Protein AF-A0ABD5N5R0-F1 (afdb_monomer_lite)

Radius of gyration: 31.73 Å; chains: 1; bounding box: 58×81×94 Å

Structure (mmCIF, N/CA/C/O backbone):
data_AF-A0ABD5N5R0-F1
#
_entry.id   AF-A0ABD5N5R0-F1
#
loop_
_atom_site.group_PDB
_atom_site.id
_atom_site.type_symbol
_atom_site.label_atom_id
_atom_site.label_alt_id
_atom_site.label_comp_id
_atom_site.label_asym_id
_atom_site.label_entity_id
_atom_site.label_seq_id
_atom_site.pdbx_PDB_ins_code
_atom_site.Cartn_x
_atom_site.Cartn_y
_atom_site.Cartn_z
_atom_site.occupancy
_atom_site.B_iso_or_equiv
_atom_site.auth_seq_id
_atom_site.auth_comp_id
_atom_site.auth_asym_id
_atom_site.auth_atom_id
_atom_site.pdbx_PDB_model_num
ATOM 1 N N . MET A 1 1 ? 20.307 37.653 -3.059 1.00 62.41 1 MET A N 1
ATOM 2 C CA . MET A 1 1 ? 19.193 37.745 -2.084 1.00 62.41 1 MET A CA 1
ATOM 3 C C . MET A 1 1 ? 19.311 39.057 -1.334 1.00 62.41 1 MET A C 1
ATOM 5 O O . MET A 1 1 ? 20.415 39.400 -0.936 1.00 62.41 1 MET A O 1
ATOM 9 N N . LYS A 1 2 ? 18.216 39.807 -1.184 1.00 80.75 2 LYS A N 1
ATOM 10 C CA . LYS A 1 2 ? 18.218 41.051 -0.400 1.00 80.75 2 LYS A CA 1
ATOM 11 C C . LYS A 1 2 ? 18.228 40.696 1.091 1.00 80.75 2 LYS A C 1
ATOM 13 O O . LYS A 1 2 ? 17.596 39.714 1.478 1.00 80.75 2 LYS A O 1
ATOM 18 N N . ALA A 1 3 ? 18.947 41.467 1.907 1.00 80.62 3 ALA A N 1
ATOM 19 C CA . ALA A 1 3 ? 19.081 41.227 3.349 1.00 80.62 3 ALA A CA 1
ATOM 20 C C . ALA A 1 3 ? 17.715 41.103 4.058 1.00 80.62 3 ALA A C 1
ATOM 22 O O . ALA A 1 3 ? 17.554 40.282 4.961 1.00 80.62 3 ALA A O 1
ATOM 23 N N . ASP A 1 4 ? 16.705 41.813 3.556 1.00 84.38 4 ASP A N 1
ATOM 24 C CA . ASP A 1 4 ? 15.334 41.788 4.076 1.00 84.38 4 ASP A CA 1
ATOM 25 C C . ASP A 1 4 ? 14.673 40.402 3.981 1.00 84.38 4 ASP A C 1
ATOM 27 O O . ASP A 1 4 ? 13.889 40.011 4.846 1.00 84.38 4 ASP A O 1
ATOM 31 N N . THR A 1 5 ? 15.027 39.606 2.966 1.00 88.31 5 THR A N 1
ATOM 32 C CA . THR A 1 5 ? 14.488 38.250 2.788 1.00 88.31 5 THR A CA 1
ATOM 33 C C . THR A 1 5 ? 15.058 37.280 3.825 1.00 88.31 5 THR A C 1
ATOM 35 O O . THR A 1 5 ? 14.349 36.399 4.302 1.00 88.31 5 THR A O 1
ATOM 38 N N 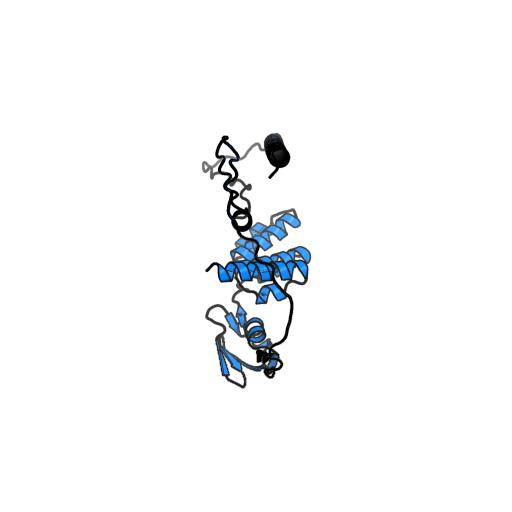. ILE A 1 6 ? 16.321 37.458 4.222 1.00 89.69 6 ILE A N 1
ATOM 39 C CA . ILE A 1 6 ? 16.992 36.584 5.198 1.00 89.69 6 ILE A CA 1
ATOM 40 C C . ILE A 1 6 ? 16.415 36.809 6.601 1.00 89.69 6 ILE A C 1
ATOM 42 O O . ILE A 1 6 ? 16.127 35.847 7.313 1.00 89.69 6 ILE A O 1
ATOM 46 N N . ILE A 1 7 ? 16.173 38.069 6.970 1.00 91.75 7 ILE A N 1
ATOM 47 C CA . ILE A 1 7 ? 15.584 38.426 8.267 1.00 91.75 7 ILE A CA 1
ATOM 48 C C . ILE A 1 7 ? 14.165 37.855 8.391 1.00 91.75 7 ILE A C 1
ATOM 50 O O . ILE A 1 7 ? 13.821 37.295 9.431 1.00 91.75 7 ILE A O 1
ATOM 54 N N . SER A 1 8 ? 13.365 37.918 7.321 1.00 92.12 8 SER A N 1
ATOM 55 C CA . SER A 1 8 ? 12.005 37.363 7.308 1.00 92.12 8 SER A CA 1
ATOM 56 C C . SER A 1 8 ? 11.983 35.842 7.523 1.00 92.12 8 SER A C 1
ATOM 58 O O . SER A 1 8 ? 11.181 35.341 8.312 1.00 92.12 8 SER A O 1
ATOM 60 N N . VAL A 1 9 ? 12.910 35.107 6.898 1.00 92.38 9 VAL A N 1
ATOM 61 C CA . VAL A 1 9 ? 13.014 33.645 7.054 1.00 92.38 9 VAL A CA 1
ATOM 62 C C . VAL A 1 9 ? 13.461 33.259 8.467 1.00 92.38 9 VAL A C 1
ATOM 64 O O . VAL A 1 9 ? 12.880 32.353 9.063 1.00 92.38 9 VAL A O 1
ATOM 67 N N . ILE A 1 10 ? 14.440 33.967 9.043 1.00 93.56 10 ILE A N 1
ATOM 68 C CA . ILE A 1 10 ? 14.888 33.718 10.424 1.00 93.56 10 ILE A CA 1
ATOM 69 C C . ILE A 1 10 ? 13.746 33.965 11.418 1.00 93.56 10 ILE A C 1
ATOM 71 O O . ILE A 1 10 ? 13.563 33.174 12.346 1.00 93.56 10 ILE A O 1
ATOM 75 N N . LEU A 1 11 ? 12.942 35.013 11.203 1.00 95.62 11 LEU A N 1
ATOM 76 C 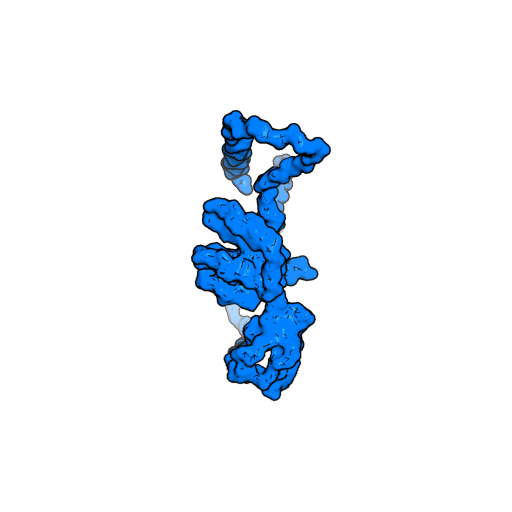CA . LEU A 1 11 ? 11.799 35.314 12.066 1.00 95.62 11 LEU A CA 1
ATOM 77 C C . LEU A 1 11 ? 10.753 34.189 12.042 1.00 95.62 11 LEU A C 1
ATOM 79 O O . LEU A 1 11 ? 10.256 33.786 13.092 1.00 95.62 11 LEU A O 1
ATOM 83 N N . LEU A 1 12 ? 10.451 33.645 10.858 1.00 94.31 12 LEU A N 1
ATOM 84 C CA . LEU A 1 12 ? 9.505 32.537 10.705 1.00 94.31 12 LEU A CA 1
ATOM 85 C C . LEU A 1 12 ? 9.992 31.264 11.402 1.00 94.31 12 LEU A C 1
ATOM 87 O O . LEU A 1 12 ? 9.217 30.617 12.105 1.00 94.31 12 LEU A O 1
ATOM 91 N N . ILE A 1 13 ? 11.278 30.931 11.271 1.00 93.50 13 ILE A N 1
ATOM 92 C CA . ILE A 1 13 ? 11.868 29.771 11.951 1.00 93.50 13 ILE A CA 1
ATOM 93 C C . ILE A 1 13 ? 11.772 29.943 13.473 1.00 93.50 13 ILE A C 1
ATOM 95 O O . ILE A 1 13 ? 11.341 29.022 14.165 1.00 93.50 13 ILE A O 1
ATOM 99 N N . ALA A 1 14 ? 12.097 31.126 14.003 1.00 94.38 14 ALA A N 1
ATOM 100 C CA . ALA A 1 14 ? 11.999 31.400 15.436 1.00 94.38 14 ALA A CA 1
ATOM 101 C C . ALA A 1 14 ? 10.559 31.253 15.970 1.00 94.38 14 ALA A C 1
ATOM 103 O O . ALA A 1 14 ? 10.359 30.677 17.040 1.00 94.38 14 ALA A O 1
ATOM 104 N N . ILE A 1 15 ? 9.555 31.707 15.210 1.00 94.69 15 ILE A N 1
ATOM 105 C CA . ILE A 1 15 ? 8.133 31.555 15.563 1.00 94.69 15 ILE A CA 1
ATOM 106 C C . ILE A 1 15 ? 7.728 30.075 15.597 1.00 94.69 15 ILE A C 1
ATOM 108 O O . ILE A 1 15 ? 7.054 29.645 16.535 1.00 94.69 15 ILE A O 1
ATOM 112 N N . LEU A 1 16 ? 8.168 29.278 14.620 1.00 92.88 16 LEU A N 1
ATOM 113 C CA . LEU A 1 16 ? 7.881 27.842 14.579 1.00 92.88 16 LEU A CA 1
ATOM 114 C C . LEU A 1 16 ? 8.509 27.100 15.766 1.00 92.88 16 LEU A C 1
ATOM 116 O O . LEU A 1 16 ? 7.834 26.293 16.406 1.00 92.88 16 LEU A O 1
ATOM 120 N N . TYR A 1 17 ? 9.760 27.414 16.115 1.00 93.94 17 TYR A N 1
ATOM 121 C CA . TYR A 1 17 ? 10.428 26.832 17.283 1.00 93.94 17 TYR A CA 1
ATOM 122 C C . TYR A 1 17 ? 9.743 27.215 18.599 1.00 93.94 17 TYR A C 1
ATOM 124 O O . TYR A 1 17 ? 9.554 26.356 19.462 1.00 93.94 17 TYR A O 1
ATOM 132 N N . ALA A 1 18 ? 9.323 28.474 18.745 1.00 89.75 18 ALA A N 1
ATOM 133 C CA . ALA A 1 18 ? 8.582 28.923 19.920 1.00 89.75 18 ALA A CA 1
ATOM 134 C C . ALA A 1 18 ? 7.224 28.208 20.044 1.00 89.75 18 ALA A C 1
ATOM 136 O O . ALA A 1 18 ? 6.865 27.760 21.132 1.00 89.75 18 ALA A O 1
ATOM 137 N N . GLY A 1 19 ? 6.501 28.030 18.933 1.00 88.88 19 GLY A N 1
ATOM 138 C CA . GLY A 1 19 ? 5.249 27.270 18.902 1.00 88.88 19 GLY A CA 1
ATOM 139 C C . GLY A 1 19 ? 5.440 25.806 19.301 1.00 88.88 19 GLY A C 1
ATOM 140 O O . GLY A 1 19 ? 4.699 25.292 20.138 1.00 88.88 19 GLY A O 1
ATOM 141 N N . TYR A 1 20 ? 6.478 25.150 18.778 1.00 87.69 20 TYR A N 1
ATOM 142 C CA . TYR A 1 20 ? 6.792 23.757 19.109 1.00 87.69 20 TYR A CA 1
ATOM 143 C C . TYR A 1 20 ? 7.135 23.576 20.594 1.00 87.69 20 TYR A C 1
ATOM 145 O O . TYR A 1 20 ? 6.695 22.620 21.236 1.00 87.69 20 TYR A O 1
ATOM 153 N N . PHE A 1 21 ? 7.880 24.527 21.162 1.00 87.69 21 PHE A N 1
ATOM 154 C CA . PHE A 1 21 ? 8.229 24.528 22.580 1.00 87.69 21 PHE A CA 1
ATOM 155 C C . PHE A 1 21 ? 7.000 24.737 23.474 1.00 87.69 21 PHE A C 1
ATOM 157 O O . PHE A 1 21 ? 6.840 24.035 24.470 1.00 87.69 21 PHE A O 1
ATOM 164 N N . LEU A 1 22 ? 6.089 25.638 23.092 1.00 78.69 22 LEU A N 1
ATOM 165 C CA . LEU A 1 22 ? 4.836 25.858 23.818 1.00 78.69 22 LEU A CA 1
ATOM 166 C C . LEU A 1 22 ? 3.927 24.623 23.793 1.00 78.69 22 LEU A C 1
ATOM 168 O O . LEU A 1 22 ? 3.359 24.275 24.825 1.00 78.69 22 LEU A O 1
ATOM 172 N N . ILE A 1 23 ? 3.842 23.912 22.664 1.00 77.94 23 ILE A N 1
ATOM 173 C CA . ILE A 1 23 ? 3.065 22.664 22.560 1.00 77.94 23 ILE A CA 1
ATOM 174 C C . ILE A 1 23 ? 3.675 21.563 23.445 1.00 77.94 23 ILE A C 1
ATOM 176 O O . ILE A 1 23 ? 2.941 20.819 24.091 1.00 77.94 23 ILE A O 1
ATOM 180 N N . GLY A 1 24 ? 5.007 21.490 23.550 1.00 72.69 24 GLY A N 1
ATOM 181 C CA . GLY A 1 24 ? 5.697 20.540 24.432 1.00 72.69 24 GLY A CA 1
ATOM 182 C C . GLY A 1 24 ? 5.539 20.819 25.935 1.00 72.69 24 GLY A C 1
ATOM 183 O O . GLY A 1 24 ? 5.705 19.903 26.745 1.00 72.69 24 GLY A O 1
ATOM 184 N N . LEU A 1 25 ? 5.208 22.057 26.320 1.00 69.50 25 LEU A N 1
ATOM 185 C CA . LEU A 1 25 ? 5.001 22.455 27.718 1.00 69.50 25 LEU A CA 1
ATOM 186 C C . LEU A 1 25 ? 3.569 22.239 28.218 1.00 69.50 25 LEU A C 1
ATOM 188 O O . LEU A 1 25 ? 3.360 22.176 29.430 1.00 69.50 25 LEU A O 1
ATOM 192 N N . VAL A 1 26 ? 2.593 22.050 27.326 1.00 57.84 26 VAL A N 1
ATOM 193 C CA . VAL A 1 26 ? 1.242 21.618 27.712 1.00 57.84 26 VAL A CA 1
ATOM 194 C C . VAL A 1 26 ? 1.257 20.103 27.928 1.00 57.84 26 VAL A C 1
ATOM 196 O O . VAL A 1 26 ? 0.731 19.324 27.138 1.00 57.84 26 VAL A O 1
ATOM 199 N N . ARG A 1 27 ? 1.888 19.656 29.018 1.00 58.12 27 ARG A N 1
ATOM 200 C CA . ARG A 1 27 ? 1.604 18.331 29.578 1.00 58.12 27 ARG A CA 1
ATOM 201 C C . ARG A 1 27 ? 0.289 18.436 30.353 1.00 58.12 27 ARG A C 1
ATOM 203 O O . ARG A 1 27 ? 0.270 19.150 31.356 1.00 58.12 27 ARG A O 1
ATOM 210 N N . PRO A 1 28 ? -0.800 17.762 29.947 1.00 50.84 28 PRO A N 1
ATOM 211 C CA . PRO A 1 28 ? -1.929 17.597 30.843 1.00 50.84 28 PRO A CA 1
ATOM 212 C C . PRO A 1 28 ? -1.456 16.794 32.057 1.00 50.84 28 PRO A C 1
ATOM 214 O O . PRO A 1 28 ? -0.812 15.753 31.931 1.00 50.84 28 PRO A O 1
ATOM 217 N N . ASP A 1 29 ? -1.739 17.339 33.232 1.00 43.84 29 ASP A N 1
ATOM 218 C CA . ASP A 1 29 ? -1.468 16.757 34.537 1.00 43.84 29 ASP A CA 1
ATOM 219 C C . ASP A 1 29 ? -2.280 15.453 34.656 1.00 43.84 29 ASP A C 1
ATOM 221 O O . ASP A 1 29 ? -3.472 15.466 34.968 1.00 43.84 29 ASP A O 1
ATOM 225 N N . VAL A 1 30 ? -1.670 14.307 34.328 1.00 53.56 30 VAL A N 1
ATOM 226 C CA . VAL A 1 30 ? -2.302 12.984 34.463 1.00 53.56 30 VAL A CA 1
ATOM 227 C C . VAL A 1 30 ? -2.263 12.580 35.938 1.00 53.56 30 VAL A C 1
ATOM 229 O O . VAL A 1 30 ? -1.515 11.704 36.367 1.00 53.56 30 VAL A O 1
ATOM 232 N N . LYS A 1 31 ? -3.073 13.261 36.749 1.00 52.56 31 LYS A N 1
ATOM 233 C CA . LYS A 1 31 ? -3.409 12.845 38.109 1.00 52.56 31 LYS A CA 1
ATOM 234 C C . LYS A 1 31 ? -4.483 11.765 38.024 1.00 52.56 31 LYS A C 1
ATOM 236 O O . LYS A 1 31 ? -5.670 12.069 37.984 1.00 52.56 31 LYS A O 1
ATOM 241 N N . GLY A 1 32 ? -4.060 10.504 38.014 1.00 50.12 32 GLY A N 1
ATOM 242 C CA . GLY A 1 32 ? -4.967 9.393 38.299 1.00 50.12 32 GLY A CA 1
ATOM 243 C C . GLY A 1 32 ? -4.653 8.086 37.589 1.00 50.12 32 GLY A C 1
ATOM 244 O O . GLY A 1 32 ? -5.435 7.667 36.751 1.00 50.12 32 GLY A O 1
ATOM 245 N N . MET A 1 33 ? -3.580 7.400 37.986 1.00 40.56 33 MET A N 1
ATOM 246 C CA . MET A 1 33 ? -3.548 5.932 37.965 1.00 40.56 33 MET A CA 1
ATOM 247 C C . MET A 1 33 ? -2.838 5.455 39.230 1.00 40.56 33 MET A C 1
ATOM 249 O O . MET A 1 33 ? -1.614 5.391 39.310 1.00 40.56 33 MET A O 1
ATOM 253 N N . GLY A 1 34 ? -3.645 5.213 40.260 1.00 42.53 34 GLY A N 1
ATOM 254 C CA . GLY A 1 34 ? -3.247 4.446 41.427 1.00 42.53 34 GLY A CA 1
ATOM 255 C C . GLY A 1 34 ? -3.501 2.958 41.186 1.00 42.53 34 GLY A C 1
ATOM 256 O O . GLY A 1 34 ? -4.530 2.595 40.629 1.00 42.53 34 GLY A O 1
ATOM 257 N N . GLN A 1 35 ? -2.562 2.155 41.691 1.00 44.16 35 GLN A N 1
ATOM 258 C CA . GLN A 1 35 ? -2.688 0.748 42.093 1.00 44.16 35 GLN A CA 1
ATOM 259 C C . GLN A 1 35 ? -2.830 -0.324 40.998 1.00 44.16 35 GLN A C 1
ATOM 261 O O . GLN A 1 35 ? -3.930 -0.721 40.639 1.00 44.16 35 GLN A O 1
ATOM 266 N N . ALA A 1 36 ? -1.682 -0.885 40.597 1.00 37.91 36 ALA A N 1
ATOM 267 C CA . ALA A 1 36 ? -1.375 -2.319 40.719 1.00 37.91 36 ALA A CA 1
ATOM 268 C C . ALA A 1 36 ? 0.109 -2.557 40.358 1.00 37.91 36 ALA A C 1
ATOM 270 O O . ALA A 1 36 ? 0.473 -2.570 39.187 1.00 37.91 36 ALA A O 1
ATOM 271 N N . ILE A 1 37 ? 0.972 -2.697 41.371 1.00 43.03 37 ILE A N 1
ATOM 272 C CA . ILE A 1 37 ? 2.330 -3.254 41.242 1.00 43.03 37 ILE A CA 1
ATOM 273 C C . ILE A 1 37 ? 2.506 -4.242 42.398 1.00 43.03 37 ILE A C 1
ATOM 275 O O . ILE A 1 37 ? 2.892 -3.856 43.497 1.00 43.03 37 ILE A O 1
ATOM 279 N N . GLU A 1 38 ? 2.219 -5.508 42.130 1.00 50.47 38 GLU A N 1
ATOM 280 C CA . GLU A 1 38 ? 2.873 -6.652 42.764 1.00 50.47 38 GLU A CA 1
ATOM 281 C C . GLU A 1 38 ? 3.314 -7.550 41.613 1.00 50.47 38 GLU A C 1
ATOM 283 O O . GLU A 1 38 ? 2.547 -8.367 41.133 1.00 50.47 38 GLU A O 1
ATOM 288 N N . ASP A 1 39 ? 4.482 -7.233 41.053 1.00 47.81 39 ASP A N 1
ATOM 289 C CA . ASP A 1 39 ? 5.442 -8.178 40.473 1.00 47.81 39 ASP A CA 1
ATOM 290 C C . ASP A 1 39 ? 6.548 -7.359 39.802 1.00 47.81 39 ASP A C 1
ATOM 292 O O . ASP A 1 39 ? 6.340 -6.637 38.828 1.00 47.81 39 ASP A O 1
ATOM 296 N N . GLY A 1 40 ? 7.735 -7.387 40.408 1.00 48.50 40 GLY A N 1
ATOM 297 C CA . GLY A 1 40 ? 8.862 -6.502 40.113 1.00 48.50 40 GLY A CA 1
ATOM 298 C C . GLY A 1 40 ? 9.501 -6.710 38.739 1.00 48.50 40 GLY A C 1
ATOM 299 O O . GLY A 1 40 ? 10.641 -7.164 38.651 1.00 48.50 40 GLY A O 1
ATOM 300 N N . ARG A 1 41 ? 8.817 -6.301 37.667 1.00 51.91 41 ARG A N 1
ATOM 301 C CA . ARG A 1 41 ? 9.383 -6.197 36.319 1.00 51.91 41 ARG A CA 1
ATOM 302 C C . ARG A 1 41 ? 8.908 -4.913 35.639 1.00 51.91 41 ARG A C 1
ATOM 304 O O . ARG A 1 41 ? 7.891 -4.881 34.962 1.00 51.91 41 ARG A O 1
ATOM 311 N N . ILE A 1 42 ? 9.659 -3.830 35.837 1.00 37.97 42 ILE A N 1
ATOM 312 C CA . ILE A 1 42 ? 9.451 -2.582 35.094 1.00 37.97 42 ILE A CA 1
ATOM 313 C C . ILE A 1 42 ? 10.132 -2.737 33.733 1.00 37.97 42 ILE A C 1
ATOM 315 O O . ILE A 1 42 ? 11.336 -2.512 33.602 1.00 37.97 42 ILE A O 1
ATOM 319 N N . GLU A 1 43 ? 9.368 -3.125 32.715 1.00 49.34 43 GLU A N 1
ATOM 320 C CA . GLU A 1 43 ? 9.742 -2.827 31.334 1.00 49.34 43 GLU A CA 1
ATOM 321 C C . GLU A 1 43 ? 9.483 -1.341 31.058 1.00 49.34 43 GLU A C 1
ATOM 323 O O . GLU A 1 43 ? 8.512 -0.747 31.531 1.00 49.34 43 GLU A O 1
ATOM 328 N N . LYS A 1 44 ? 10.424 -0.700 30.359 1.00 40.88 44 LYS A N 1
ATOM 329 C CA . LYS A 1 44 ? 10.385 0.738 30.080 1.00 40.88 44 LYS A CA 1
ATOM 330 C C . LYS A 1 44 ? 9.141 1.079 29.245 1.00 40.88 44 LYS A C 1
ATOM 332 O O . LYS A 1 44 ? 8.881 0.388 28.263 1.00 40.88 44 LYS A O 1
ATOM 337 N N . PRO A 1 45 ? 8.423 2.174 29.549 1.00 37.59 45 PRO A N 1
ATOM 338 C CA . PRO A 1 45 ? 7.304 2.614 28.726 1.00 37.59 45 PRO A CA 1
ATOM 339 C C . PRO A 1 45 ? 7.789 2.999 27.322 1.00 37.59 45 PRO A C 1
ATOM 341 O O . PRO A 1 45 ? 8.650 3.869 27.166 1.00 37.59 45 PRO A O 1
ATOM 344 N N . HIS A 1 46 ? 7.222 2.362 26.296 1.00 44.25 46 HIS A N 1
ATOM 345 C CA . HIS A 1 46 ? 7.396 2.769 24.905 1.00 44.25 46 HIS A CA 1
ATOM 346 C C . HIS A 1 46 ? 6.771 4.156 24.685 1.00 44.25 46 HIS A C 1
ATOM 348 O O . HIS A 1 46 ? 5.557 4.338 24.732 1.00 44.25 46 HIS A O 1
ATOM 354 N N . THR A 1 47 ? 7.617 5.154 24.442 1.00 39.72 47 THR A N 1
ATOM 355 C CA . THR A 1 47 ? 7.218 6.498 24.008 1.00 39.72 47 THR A CA 1
ATOM 356 C C . THR A 1 47 ? 6.645 6.458 22.580 1.00 39.72 47 THR A C 1
ATOM 358 O O . THR A 1 47 ? 7.363 6.012 21.686 1.00 39.72 47 THR A O 1
ATOM 361 N N . PRO A 1 48 ? 5.428 6.968 22.304 1.00 39.25 48 PRO A N 1
ATOM 362 C CA . PRO A 1 48 ? 4.805 6.884 20.976 1.00 39.25 48 PRO A CA 1
ATOM 363 C C . PRO A 1 48 ? 5.161 8.048 20.028 1.00 39.25 48 PRO A C 1
ATOM 365 O O . PRO A 1 48 ? 4.461 8.278 19.049 1.00 39.25 48 PRO A O 1
ATOM 368 N N . ASN A 1 49 ? 6.242 8.792 20.284 1.00 36.91 49 ASN A N 1
ATOM 369 C CA . ASN A 1 49 ? 6.564 10.020 19.538 1.00 36.91 49 ASN A CA 1
ATOM 370 C C . ASN A 1 49 ? 7.614 9.842 18.430 1.00 36.91 49 ASN A C 1
ATOM 372 O O . ASN A 1 49 ? 8.268 10.810 18.040 1.00 36.91 49 ASN A O 1
ATOM 376 N N . THR A 1 50 ? 7.801 8.632 17.91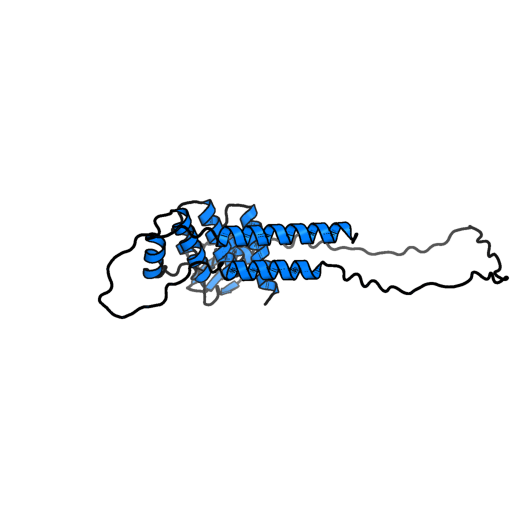1 1.00 40.84 50 THR A N 1
ATOM 377 C CA . THR A 1 50 ? 8.641 8.426 16.729 1.00 40.84 50 THR A CA 1
ATOM 378 C C . THR A 1 50 ? 7.783 8.621 15.488 1.00 40.84 50 THR A C 1
ATOM 380 O O . THR A 1 50 ? 6.899 7.816 15.200 1.00 40.84 50 THR A O 1
ATOM 383 N N . LEU A 1 51 ? 8.041 9.710 14.759 1.00 39.34 51 LEU A N 1
ATOM 384 C CA . LEU A 1 51 ? 7.553 9.882 13.393 1.00 39.34 51 LEU A CA 1
ATOM 385 C C . LEU A 1 51 ? 7.870 8.587 12.611 1.00 39.34 51 LEU A C 1
ATOM 387 O O . LEU A 1 51 ? 8.986 8.076 12.772 1.00 39.34 51 LEU A O 1
ATOM 391 N N . PRO A 1 52 ? 6.928 8.016 11.829 1.00 58.19 52 PRO A N 1
ATOM 392 C CA . PRO A 1 52 ? 7.176 6.777 11.099 1.00 58.19 52 PRO A CA 1
ATOM 393 C C . PRO A 1 52 ? 8.468 6.917 10.303 1.00 58.19 52 PRO A C 1
ATOM 395 O O . PRO A 1 52 ? 8.631 7.904 9.590 1.00 58.19 52 PRO A O 1
ATOM 398 N N . LYS A 1 53 ? 9.388 5.958 10.441 1.00 53.03 53 LYS A N 1
ATOM 399 C CA . LYS A 1 53 ? 10.744 6.029 9.869 1.00 53.03 53 LYS A CA 1
ATOM 400 C C . LYS A 1 53 ? 10.737 6.397 8.377 1.00 53.03 53 LYS A C 1
ATOM 402 O O . LYS A 1 53 ? 11.555 7.193 7.935 1.00 53.03 53 LYS A O 1
ATOM 407 N N . PHE A 1 54 ? 9.739 5.903 7.648 1.00 49.44 54 PHE A N 1
ATOM 408 C CA . PHE A 1 54 ? 9.483 6.237 6.250 1.00 49.44 54 PHE A CA 1
ATOM 409 C C . PHE A 1 54 ? 9.165 7.726 6.011 1.00 49.44 54 PHE A C 1
ATOM 411 O O . PHE A 1 54 ? 9.650 8.311 5.049 1.00 49.44 54 PHE A O 1
ATOM 418 N N . LEU A 1 55 ? 8.391 8.373 6.891 1.00 45.31 55 LEU A N 1
ATOM 419 C CA . LEU A 1 55 ? 8.108 9.809 6.805 1.00 45.31 55 LEU A CA 1
ATOM 420 C C . LEU A 1 55 ? 9.378 10.630 7.048 1.00 45.31 55 LEU A C 1
ATOM 422 O O . LEU A 1 55 ? 9.586 11.647 6.396 1.00 45.31 55 LEU A O 1
ATOM 426 N N . THR A 1 56 ? 10.235 10.184 7.966 1.00 59.16 56 THR A N 1
ATOM 427 C CA . THR A 1 56 ? 11.532 10.813 8.237 1.00 59.16 56 THR A CA 1
ATOM 428 C C . THR A 1 56 ? 12.469 10.679 7.038 1.00 59.16 56 THR A C 1
ATOM 430 O O . THR A 1 56 ? 13.042 11.675 6.612 1.00 59.16 56 THR A O 1
ATOM 433 N N . GLU A 1 57 ? 12.549 9.493 6.431 1.00 64.56 57 GLU A N 1
ATOM 434 C CA . GLU A 1 57 ? 13.342 9.234 5.219 1.00 64.56 57 GLU A CA 1
ATOM 435 C C . GLU A 1 57 ? 12.805 10.012 4.000 1.00 64.56 57 GLU A C 1
ATOM 437 O O . GLU A 1 57 ? 13.576 10.567 3.216 1.00 64.56 57 GLU A O 1
ATOM 442 N N . TYR A 1 58 ? 11.482 10.144 3.869 1.00 56.22 58 TYR A N 1
ATOM 443 C CA . TYR A 1 58 ? 10.846 10.965 2.836 1.00 56.22 58 TYR A CA 1
ATOM 444 C C . TYR A 1 58 ? 11.130 12.463 3.029 1.00 56.22 58 TYR A C 1
ATOM 446 O O . TYR A 1 58 ? 11.485 13.161 2.075 1.00 56.22 58 TYR A O 1
ATOM 454 N N . LEU A 1 59 ? 11.034 12.963 4.265 1.00 56.94 59 LEU A N 1
ATOM 455 C CA . LEU A 1 59 ? 11.370 14.348 4.603 1.00 56.94 59 LEU A CA 1
ATOM 456 C C . LEU A 1 59 ? 12.864 14.638 4.403 1.00 56.94 59 LEU A C 1
ATOM 458 O O . LEU A 1 59 ? 13.213 15.712 3.913 1.00 56.94 59 LEU A O 1
ATOM 462 N N . GLU A 1 60 ? 13.750 13.691 4.713 1.00 68.50 60 GLU A N 1
ATOM 463 C CA . GLU A 1 60 ? 15.185 13.800 4.430 1.00 68.50 60 GLU A CA 1
ATOM 464 C C . GLU A 1 60 ? 15.475 13.821 2.924 1.00 68.50 60 GLU A C 1
ATOM 466 O O . GLU A 1 60 ? 16.254 14.658 2.457 1.00 68.50 60 GLU A O 1
ATOM 471 N N . SER A 1 61 ? 14.796 12.976 2.144 1.00 55.78 61 SER A N 1
ATOM 472 C CA . SER A 1 61 ?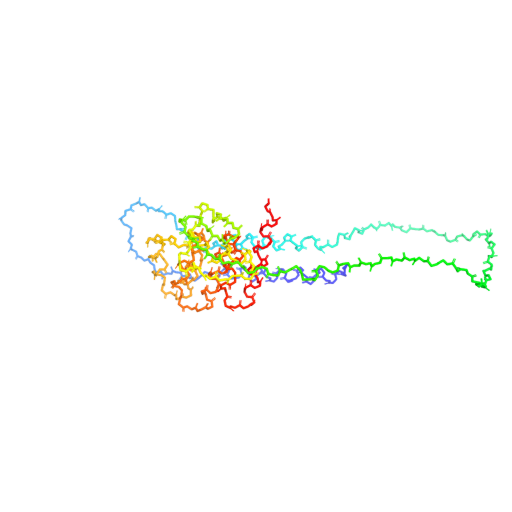 14.896 12.951 0.680 1.00 55.78 61 SER A CA 1
ATOM 473 C C . SER A 1 61 ? 14.453 14.280 0.048 1.00 55.78 61 SER A C 1
ATOM 475 O O . SER A 1 61 ? 15.184 14.863 -0.765 1.00 55.78 61 SER A O 1
ATOM 477 N N . LEU A 1 62 ? 13.324 14.840 0.498 1.00 50.72 62 LEU A N 1
ATOM 478 C CA . LEU A 1 62 ? 12.850 16.164 0.079 1.00 50.72 62 LEU A CA 1
ATOM 479 C C . LEU A 1 62 ? 13.855 17.271 0.424 1.00 50.72 62 LEU A C 1
ATOM 481 O O . LEU A 1 62 ? 14.163 18.119 -0.417 1.00 50.72 62 LEU A O 1
ATOM 485 N N . ASN A 1 63 ? 14.422 17.237 1.630 1.00 52.38 63 ASN A N 1
ATOM 486 C CA . ASN A 1 63 ? 15.393 18.231 2.086 1.00 52.38 63 ASN A CA 1
ATOM 487 C C . ASN A 1 63 ? 16.727 18.140 1.312 1.00 52.38 63 ASN A C 1
ATOM 489 O O . ASN A 1 63 ? 17.389 19.152 1.073 1.00 52.38 63 ASN A O 1
ATOM 493 N N . SER A 1 64 ? 17.113 16.941 0.861 1.00 54.19 64 SER A N 1
ATOM 494 C CA . SER A 1 64 ? 18.289 16.737 0.002 1.00 54.19 64 SER A CA 1
ATOM 495 C C . SER A 1 64 ? 18.100 17.311 -1.409 1.00 54.19 64 SER A C 1
ATOM 497 O O . SER A 1 64 ? 19.037 17.871 -1.981 1.00 54.19 64 SER A O 1
ATOM 499 N N . THR A 1 65 ? 16.877 17.242 -1.939 1.00 47.69 65 THR A N 1
ATOM 500 C CA . THR A 1 65 ? 16.523 17.771 -3.265 1.00 47.69 65 THR A CA 1
ATOM 501 C C . THR A 1 65 ? 16.502 19.301 -3.249 1.00 47.69 65 THR A C 1
ATOM 503 O O . THR A 1 65 ? 17.096 19.935 -4.116 1.00 47.69 65 THR A O 1
ATOM 506 N N . LEU A 1 66 ? 15.951 19.900 -2.187 1.00 43.94 66 LEU A N 1
ATOM 507 C CA . LEU A 1 66 ? 15.967 21.351 -1.953 1.00 43.94 66 LEU A CA 1
ATOM 508 C C . LEU A 1 66 ? 17.385 21.938 -1.844 1.00 43.94 66 LEU A C 1
ATOM 510 O O . LEU A 1 66 ? 17.620 23.066 -2.272 1.00 43.94 66 LEU A O 1
ATOM 514 N N . LYS A 1 67 ? 18.358 21.178 -1.322 1.00 62.12 67 LYS A N 1
ATOM 515 C CA . LYS A 1 67 ? 19.766 21.613 -1.269 1.00 62.12 67 LYS A CA 1
ATOM 516 C C . LYS A 1 67 ? 20.452 21.645 -2.636 1.00 62.12 67 LYS A C 1
ATOM 518 O O . LYS A 1 67 ? 21.407 22.402 -2.790 1.00 62.12 67 LYS A O 1
ATOM 523 N N . LYS A 1 68 ? 19.999 20.851 -3.612 1.00 56.94 68 LYS A N 1
ATOM 524 C CA . LYS A 1 68 ? 20.595 20.814 -4.960 1.00 56.94 68 LYS A CA 1
ATOM 525 C C . LYS A 1 68 ? 20.161 21.984 -5.849 1.00 56.94 68 LYS A C 1
ATOM 527 O O . LYS A 1 68 ? 20.868 22.285 -6.802 1.00 56.94 68 LYS A O 1
ATOM 532 N N . GLU A 1 69 ? 19.067 22.670 -5.519 1.00 48.00 69 GLU A N 1
ATOM 533 C CA . GLU A 1 69 ? 18.560 23.814 -6.297 1.00 48.00 69 GLU A CA 1
ATOM 534 C C . GLU A 1 69 ? 18.952 25.189 -5.730 1.00 48.00 69 GLU A C 1
ATOM 536 O O . GLU A 1 69 ? 18.581 26.215 -6.295 1.00 48.00 69 GLU A O 1
ATOM 541 N N . ALA A 1 70 ? 19.725 25.254 -4.641 1.00 40.03 70 ALA A N 1
ATOM 542 C CA . ALA A 1 70 ? 20.221 26.526 -4.123 1.00 40.03 70 ALA A CA 1
ATOM 543 C C . ALA A 1 70 ? 21.466 26.982 -4.919 1.00 40.03 70 ALA A C 1
ATOM 545 O O . ALA A 1 70 ? 22.533 26.378 -4.769 1.00 40.03 70 ALA A O 1
ATOM 546 N N . PRO A 1 71 ? 21.397 28.049 -5.743 1.00 41.88 71 PRO A N 1
ATOM 547 C CA . PRO A 1 71 ? 22.573 28.558 -6.435 1.00 41.88 71 PRO A CA 1
ATOM 548 C C . PRO A 1 71 ? 23.583 29.083 -5.411 1.00 41.88 71 PRO A C 1
ATOM 550 O O . PRO A 1 71 ? 23.317 30.030 -4.664 1.00 41.88 71 PRO A O 1
ATOM 553 N N . THR A 1 72 ? 24.763 28.462 -5.383 1.00 42.59 72 THR A N 1
ATOM 554 C CA . THR A 1 72 ? 25.906 28.913 -4.584 1.00 42.59 72 THR A CA 1
ATOM 555 C C . THR A 1 72 ? 26.377 30.251 -5.147 1.00 42.59 72 THR A C 1
ATOM 557 O O . THR A 1 72 ? 27.140 30.311 -6.105 1.00 42.59 72 THR A O 1
ATOM 560 N N . THR A 1 73 ? 25.855 31.349 -4.601 1.00 37.03 73 THR A N 1
ATOM 561 C CA . THR A 1 73 ? 26.276 32.694 -4.997 1.00 37.03 73 THR A CA 1
ATOM 562 C C . THR A 1 73 ? 27.504 33.057 -4.170 1.00 37.03 73 THR A C 1
ATOM 564 O O . THR A 1 73 ? 27.388 33.553 -3.050 1.00 37.03 73 THR A O 1
ATOM 567 N N . THR A 1 74 ? 28.687 32.762 -4.701 1.00 35.84 74 THR A N 1
ATOM 568 C CA . THR A 1 74 ? 29.962 33.207 -4.132 1.00 35.84 74 THR A CA 1
ATOM 569 C C . THR A 1 74 ? 30.110 34.705 -4.399 1.00 35.84 74 THR A C 1
ATOM 571 O O . THR A 1 74 ? 30.425 35.117 -5.511 1.00 35.84 74 THR A O 1
ATOM 574 N N . LEU A 1 75 ? 29.834 35.535 -3.392 1.00 31.88 75 LEU A N 1
ATOM 575 C CA . LEU A 1 75 ? 30.130 36.967 -3.422 1.00 31.88 75 LEU A CA 1
ATOM 576 C C . LEU A 1 75 ? 31.582 37.176 -2.982 1.00 31.88 75 LEU A C 1
ATOM 578 O O . LEU A 1 75 ? 31.885 37.130 -1.791 1.00 31.88 75 LEU A O 1
ATOM 582 N N . ALA A 1 76 ? 32.470 37.400 -3.948 1.00 33.97 76 ALA A N 1
ATOM 583 C CA . ALA A 1 76 ? 33.763 38.019 -3.696 1.00 33.97 76 ALA A CA 1
ATOM 584 C C . ALA A 1 76 ? 33.564 39.542 -3.636 1.00 33.97 76 ALA A C 1
ATOM 586 O O . ALA A 1 76 ? 33.040 40.138 -4.576 1.00 33.97 76 ALA A O 1
ATOM 587 N N . PHE A 1 77 ? 33.952 40.157 -2.521 1.00 36.91 77 PHE A N 1
ATOM 588 C CA . PHE A 1 77 ? 34.122 41.603 -2.415 1.00 36.91 77 PHE A CA 1
ATOM 589 C C . PHE A 1 77 ? 35.607 41.913 -2.616 1.00 36.91 77 PHE A C 1
ATOM 591 O O . PHE A 1 77 ? 36.422 41.536 -1.777 1.00 36.91 77 PHE A O 1
ATOM 598 N N . GLU A 1 78 ? 35.947 42.609 -3.700 1.00 36.62 78 GLU A N 1
ATOM 599 C CA . GLU A 1 78 ? 37.217 43.327 -3.831 1.00 36.62 78 GLU A CA 1
ATOM 600 C C . GLU A 1 78 ? 36.958 44.833 -3.765 1.00 36.62 78 GLU A C 1
ATOM 602 O O . GLU A 1 78 ? 35.965 45.342 -4.288 1.00 36.62 78 GLU A O 1
ATOM 607 N N . GLY A 1 79 ? 37.830 45.505 -3.015 1.00 40.09 79 GLY A N 1
ATOM 608 C CA . GLY A 1 79 ? 37.736 46.905 -2.639 1.00 40.09 79 GLY A CA 1
ATOM 609 C C . GLY A 1 79 ? 38.188 47.888 -3.717 1.00 40.09 79 GLY A C 1
ATOM 610 O O . GLY A 1 79 ? 38.716 47.542 -4.769 1.00 40.09 79 GLY A O 1
ATOM 611 N N . GLU A 1 80 ? 37.939 49.148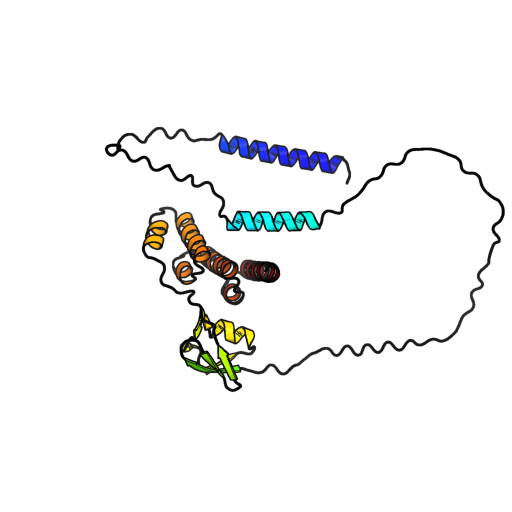 -3.390 1.00 48.19 80 GLU A N 1
ATOM 612 C CA . GLU A 1 80 ? 38.141 50.359 -4.175 1.00 48.19 80 GLU A CA 1
ATOM 613 C C . GLU A 1 80 ? 39.609 50.594 -4.582 1.00 48.19 80 GLU A C 1
ATOM 615 O O . GLU A 1 80 ? 40.515 50.426 -3.770 1.00 48.19 80 GLU A O 1
ATOM 620 N N . HIS A 1 81 ? 39.837 51.039 -5.826 1.00 36.88 81 HIS A N 1
ATOM 621 C CA . HIS A 1 81 ? 40.445 52.334 -6.189 1.00 36.88 81 HIS A CA 1
ATOM 622 C C . HIS A 1 81 ? 40.990 52.351 -7.636 1.00 36.88 81 HIS A C 1
ATOM 624 O O . HIS A 1 81 ? 41.622 51.408 -8.096 1.00 36.88 81 HIS A O 1
ATOM 630 N N . ALA A 1 82 ? 40.849 53.535 -8.251 1.00 32.56 82 ALA A N 1
ATOM 631 C CA . ALA A 1 82 ? 41.762 54.184 -9.206 1.00 32.56 82 ALA A CA 1
ATOM 632 C C . ALA A 1 82 ? 41.397 54.250 -10.710 1.00 32.56 82 ALA A C 1
ATOM 634 O O . ALA A 1 82 ? 41.423 53.277 -11.452 1.00 32.56 82 ALA A O 1
ATOM 635 N N . SER A 1 83 ? 41.213 55.513 -11.117 1.00 32.69 83 SER A N 1
ATOM 636 C CA . SER A 1 83 ? 41.749 56.196 -12.305 1.00 32.69 83 SER A CA 1
ATOM 637 C C . SER A 1 83 ? 41.417 55.695 -13.710 1.00 32.69 83 SER A C 1
ATOM 639 O O . SER A 1 83 ? 42.033 54.787 -14.258 1.00 32.69 83 SER A O 1
ATOM 641 N N . THR A 1 84 ? 40.560 56.477 -14.366 1.00 38.38 84 THR A N 1
ATOM 642 C CA . THR A 1 84 ? 40.391 56.526 -15.818 1.00 38.38 84 THR A CA 1
ATOM 643 C C . THR A 1 84 ? 41.540 57.311 -16.457 1.00 38.38 84 THR A C 1
ATOM 645 O O . THR A 1 84 ? 41.627 58.528 -16.296 1.00 38.38 84 THR A O 1
ATOM 648 N N . THR A 1 85 ? 42.377 56.632 -17.242 1.00 32.50 85 THR A N 1
ATOM 649 C CA . THR A 1 85 ? 43.296 57.266 -18.198 1.00 32.50 85 THR A CA 1
ATOM 650 C C . THR A 1 85 ? 42.958 56.740 -19.590 1.00 32.50 85 THR A C 1
ATOM 652 O O . THR A 1 85 ? 43.106 55.550 -19.859 1.00 32.50 85 THR A O 1
ATOM 655 N N . LEU A 1 86 ? 42.469 57.623 -20.467 1.00 41.22 86 LEU A N 1
ATOM 656 C CA . LEU A 1 86 ? 42.271 57.337 -21.889 1.00 41.22 86 LEU A CA 1
ATOM 657 C C . LEU A 1 86 ? 43.625 57.172 -22.590 1.00 41.22 86 LEU A C 1
ATOM 659 O O . LEU A 1 86 ? 44.485 58.047 -22.488 1.00 41.22 86 LEU A O 1
ATOM 663 N N . ALA A 1 87 ? 43.772 56.099 -23.366 1.00 37.69 87 ALA A N 1
ATOM 664 C CA . ALA A 1 87 ? 44.818 55.974 -24.373 1.00 37.69 87 ALA A CA 1
ATOM 665 C C . ALA A 1 87 ? 44.268 56.385 -25.758 1.00 37.69 87 ALA A C 1
ATOM 667 O O . ALA A 1 87 ? 43.162 55.971 -26.117 1.00 37.69 87 ALA A O 1
ATOM 668 N N . PRO A 1 88 ? 45.010 57.178 -26.551 1.00 41.16 88 PRO A N 1
ATOM 669 C CA . PRO A 1 88 ? 44.663 57.501 -27.928 1.00 41.16 88 PRO A CA 1
ATOM 670 C C . PRO A 1 88 ? 45.204 56.430 -28.885 1.00 41.16 88 PRO A C 1
ATOM 672 O O . PRO A 1 88 ? 46.375 56.063 -28.813 1.00 41.16 88 PRO A O 1
ATOM 675 N N . GLY A 1 89 ? 44.365 55.975 -29.817 1.00 50.34 89 GLY A N 1
ATOM 676 C CA . GLY A 1 89 ? 44.803 55.143 -30.941 1.00 50.34 89 GLY A CA 1
ATOM 677 C C . GLY A 1 89 ? 43.975 53.884 -31.154 1.00 50.34 89 GLY A C 1
ATOM 678 O O . GLY A 1 89 ? 44.499 52.781 -31.036 1.00 50.34 89 GLY A O 1
ATOM 679 N N . GLN A 1 90 ? 42.703 54.035 -31.526 1.00 34.78 90 GLN A N 1
ATOM 680 C CA . GLN A 1 90 ? 41.998 52.979 -32.249 1.00 34.78 90 GLN A CA 1
ATOM 681 C C . GLN A 1 90 ? 41.304 53.551 -33.480 1.00 34.78 90 GLN A C 1
ATOM 683 O O . GLN A 1 90 ? 40.571 54.538 -33.426 1.00 34.78 90 GLN A O 1
ATOM 688 N N . THR A 1 91 ? 41.631 52.926 -34.602 1.00 43.00 91 THR A N 1
ATOM 689 C CA . THR A 1 91 ? 41.186 53.228 -35.954 1.00 43.00 91 THR A CA 1
ATOM 690 C C . THR A 1 91 ? 39.751 52.753 -36.132 1.00 43.00 91 THR A C 1
ATOM 692 O O . THR A 1 91 ? 39.421 51.608 -35.834 1.00 43.00 91 THR A O 1
ATOM 695 N N . THR A 1 92 ? 38.896 53.634 -36.635 1.00 38.94 92 THR A N 1
ATOM 696 C CA . THR A 1 92 ? 37.516 53.330 -37.006 1.00 38.94 92 THR A CA 1
ATOM 697 C C . THR A 1 92 ? 37.509 52.407 -38.227 1.00 38.94 92 THR A C 1
ATOM 699 O O . THR A 1 92 ? 38.056 52.763 -39.268 1.00 38.94 92 THR A O 1
ATOM 702 N N . THR A 1 93 ? 36.891 51.229 -38.123 1.00 35.59 93 THR A N 1
ATOM 703 C CA . THR A 1 93 ? 36.556 50.391 -39.285 1.00 35.59 93 THR A CA 1
ATOM 704 C C . THR A 1 93 ? 35.065 50.534 -39.557 1.00 35.59 93 THR A C 1
ATOM 706 O O . THR A 1 93 ? 34.230 50.039 -38.805 1.00 35.59 93 THR A O 1
ATOM 709 N N . THR A 1 94 ? 34.732 51.268 -40.613 1.00 40.19 94 THR A N 1
ATOM 710 C CA . THR A 1 94 ? 33.394 51.321 -41.208 1.00 40.19 94 THR A CA 1
ATOM 711 C C . THR A 1 94 ? 33.098 50.000 -41.907 1.00 40.19 94 THR A C 1
ATOM 713 O O . THR A 1 94 ? 33.841 49.603 -42.803 1.00 40.19 94 THR A O 1
ATOM 716 N N . ILE A 1 95 ? 32.016 49.334 -41.504 1.00 34.47 95 ILE A N 1
ATOM 717 C CA . ILE A 1 95 ? 31.472 48.167 -42.200 1.00 34.47 95 ILE A CA 1
ATOM 718 C C . ILE A 1 95 ? 30.454 48.674 -43.224 1.00 34.47 95 ILE A C 1
ATOM 720 O O . ILE A 1 95 ? 29.514 49.386 -42.877 1.00 34.47 95 ILE A O 1
ATOM 724 N N . HIS A 1 96 ? 30.708 48.329 -44.483 1.00 38.03 96 HIS A N 1
ATOM 725 C CA . HIS A 1 96 ? 29.829 48.511 -45.630 1.00 38.03 96 HIS A CA 1
ATOM 726 C C . HIS A 1 96 ? 28.905 47.286 -45.702 1.00 38.03 96 HIS A C 1
ATOM 728 O O . HIS A 1 96 ? 29.397 46.158 -45.678 1.00 38.03 96 HIS A O 1
ATOM 734 N N . GLU A 1 97 ? 27.591 47.495 -45.763 1.00 49.38 97 GLU A N 1
ATOM 735 C CA . GLU A 1 97 ? 26.639 46.444 -46.131 1.00 49.38 97 GLU A CA 1
ATOM 736 C C . GLU A 1 97 ? 26.614 46.299 -47.653 1.00 49.38 97 GLU A C 1
ATOM 738 O O . GLU A 1 97 ? 26.372 47.286 -48.338 1.00 49.38 97 GLU A O 1
ATOM 743 N N . ASP A 1 98 ? 26.852 45.080 -48.141 1.00 42.12 98 ASP A N 1
ATOM 744 C CA . ASP A 1 98 ? 26.397 44.557 -49.433 1.00 42.12 98 ASP A CA 1
ATOM 745 C C . ASP A 1 98 ? 26.380 43.015 -49.325 1.00 42.12 98 ASP A C 1
ATOM 747 O O . ASP A 1 98 ? 27.386 42.392 -48.976 1.00 42.12 98 ASP A O 1
ATOM 751 N N . GLY A 1 99 ? 25.225 42.381 -49.565 1.00 41.53 99 GLY A N 1
ATOM 752 C CA . GLY A 1 99 ? 25.122 40.918 -49.745 1.00 41.53 99 GLY A CA 1
ATOM 753 C C . GLY A 1 99 ? 25.582 40.489 -51.152 1.00 41.53 99 GLY A C 1
ATOM 754 O O . GLY A 1 99 ? 26.198 41.288 -51.853 1.00 41.53 99 GLY A O 1
ATOM 755 N N . PRO A 1 100 ? 25.207 39.306 -51.685 1.00 60.00 100 PRO A N 1
ATOM 756 C CA . PRO A 1 100 ? 24.764 38.055 -51.064 1.00 60.00 100 PRO A CA 1
ATOM 757 C C . PRO A 1 100 ? 25.622 36.841 -51.523 1.00 60.00 100 PRO A C 1
ATOM 759 O O . PRO A 1 100 ? 26.120 36.791 -52.643 1.00 60.00 100 PRO A O 1
ATOM 762 N N . SER A 1 101 ? 25.756 35.799 -50.701 1.00 39.31 101 SER A N 1
ATOM 763 C CA . SER A 1 101 ? 26.136 34.446 -51.166 1.00 39.31 101 SER A CA 1
ATOM 764 C C . SER A 1 101 ? 25.663 33.419 -50.132 1.00 39.31 101 SER A C 1
ATOM 766 O O . SER A 1 101 ? 25.944 33.534 -48.948 1.00 39.31 101 SER A O 1
ATOM 768 N N . SER A 1 102 ? 24.687 32.584 -50.492 1.00 48.28 102 SER A N 1
ATOM 769 C CA . SER A 1 102 ? 24.906 31.216 -50.980 1.00 48.28 102 SER A CA 1
ATOM 770 C C . SER A 1 102 ? 25.651 30.342 -49.972 1.00 48.28 102 SER A C 1
ATOM 772 O O . SER A 1 102 ? 26.868 30.201 -50.043 1.00 48.28 102 SER A O 1
ATOM 774 N N . SER A 1 103 ? 24.893 29.709 -49.078 1.00 39.81 103 SER A N 1
ATOM 775 C CA . SER A 1 103 ? 25.237 28.447 -48.415 1.00 39.81 103 SER A CA 1
ATOM 776 C C . SER A 1 103 ? 23.940 27.836 -47.883 1.00 39.81 103 SER A C 1
ATOM 778 O O . SER A 1 103 ? 23.453 28.213 -46.821 1.00 39.81 103 SER A O 1
ATOM 780 N N . THR A 1 104 ? 23.336 26.940 -48.660 1.00 40.50 104 THR A N 1
ATOM 781 C CA . THR A 1 104 ? 22.301 26.023 -48.181 1.00 40.50 104 THR A CA 1
ATOM 782 C C . THR A 1 104 ? 22.978 24.984 -47.291 1.00 40.50 104 THR A C 1
ATOM 784 O O . THR A 1 104 ? 23.802 24.204 -47.764 1.00 40.50 104 THR A O 1
ATOM 787 N N . MET A 1 105 ? 22.679 25.007 -45.993 1.00 37.88 105 MET A N 1
ATOM 788 C CA . MET A 1 105 ? 22.883 23.851 -45.125 1.00 37.88 105 MET A CA 1
ATOM 789 C C . MET A 1 105 ? 21.621 23.000 -45.220 1.00 37.88 105 MET A C 1
ATOM 791 O O . MET A 1 105 ? 20.583 23.380 -44.681 1.00 37.88 105 MET A O 1
ATOM 795 N N . ASP A 1 106 ? 21.717 21.873 -45.920 1.00 42.97 106 ASP A N 1
ATOM 796 C CA . ASP A 1 106 ? 20.733 20.800 -45.829 1.00 42.97 106 ASP A CA 1
ATOM 797 C C . ASP A 1 106 ? 20.882 20.141 -44.450 1.00 42.97 106 ASP A C 1
ATOM 799 O O . ASP A 1 106 ? 21.762 19.313 -44.211 1.00 42.97 106 ASP A O 1
ATOM 803 N N . LEU A 1 107 ? 20.049 20.582 -43.508 1.00 39.25 107 LEU A N 1
ATOM 804 C CA . LEU A 1 107 ? 19.761 19.863 -42.273 1.00 39.25 107 LEU A CA 1
ATOM 805 C C . LEU A 1 107 ? 18.724 18.796 -42.618 1.00 39.25 107 LEU A C 1
ATOM 807 O O . LEU A 1 107 ? 17.523 19.062 -42.630 1.00 39.25 107 LEU A O 1
ATOM 811 N N . ASP A 1 108 ? 19.211 17.598 -42.929 1.00 46.69 108 ASP A N 1
ATOM 812 C CA . ASP A 1 108 ? 18.387 16.397 -43.033 1.00 46.69 108 ASP A CA 1
ATOM 813 C C . ASP A 1 108 ? 17.940 15.990 -41.618 1.00 46.69 108 ASP A C 1
ATOM 815 O O . ASP A 1 108 ? 18.564 15.183 -40.930 1.00 46.69 108 ASP A O 1
ATOM 819 N N . LEU A 1 109 ? 16.891 16.658 -41.136 1.00 48.91 109 LEU A N 1
ATOM 820 C CA . LEU A 1 109 ? 16.096 16.246 -39.984 1.00 48.91 109 LEU A CA 1
ATOM 821 C C . LEU A 1 109 ? 14.987 15.320 -40.484 1.00 48.91 109 LEU A C 1
ATOM 823 O O . LEU A 1 109 ? 13.802 15.640 -40.423 1.00 48.91 109 LEU A O 1
ATOM 827 N N . SER A 1 110 ? 15.369 14.141 -40.966 1.00 43.41 110 SER A N 1
ATOM 828 C CA . SER A 1 110 ? 14.478 12.989 -40.927 1.00 43.41 110 SER A CA 1
ATOM 829 C C . SER A 1 110 ? 14.440 12.478 -39.483 1.00 43.41 110 SER A C 1
ATOM 831 O O . SER A 1 110 ? 15.072 11.477 -39.138 1.00 43.41 110 SER A O 1
ATOM 833 N N . GLU A 1 111 ? 13.733 13.203 -38.613 1.00 46.19 111 GLU A N 1
ATOM 834 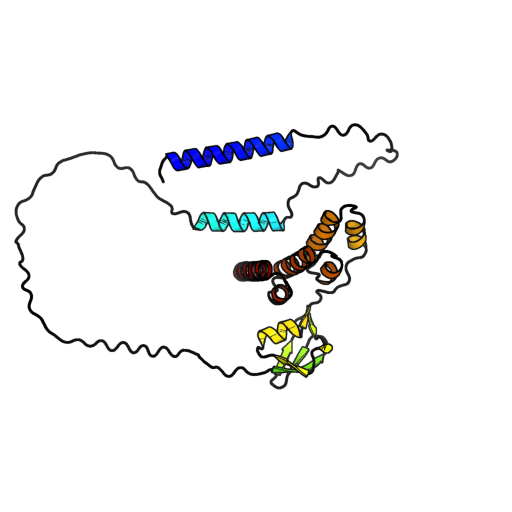C CA . GLU A 1 111 ? 13.208 12.642 -37.370 1.00 46.19 111 GLU A CA 1
ATOM 835 C C . GLU A 1 111 ? 12.225 11.540 -37.770 1.00 46.19 111 GLU A C 1
ATOM 837 O O . GLU A 1 111 ? 11.066 11.780 -38.102 1.00 46.19 111 GLU A O 1
ATOM 842 N N . HIS A 1 112 ? 12.730 10.310 -37.813 1.00 42.62 112 HIS A N 1
ATOM 843 C CA . HIS A 1 112 ? 11.894 9.124 -37.793 1.00 42.62 112 HIS A CA 1
ATOM 844 C C . HIS A 1 112 ? 11.223 9.106 -36.415 1.00 42.62 112 HIS A C 1
ATOM 846 O O . HIS A 1 112 ? 11.827 8.684 -35.430 1.00 42.62 112 HIS A O 1
ATOM 852 N N . SER A 1 113 ? 10.010 9.656 -36.334 1.00 43.75 113 SER A N 1
ATOM 853 C CA . SER A 1 113 ? 9.104 9.393 -35.219 1.00 43.75 113 SER A CA 1
ATOM 854 C C . SER A 1 113 ? 8.855 7.880 -35.216 1.00 43.75 113 SER A C 1
ATOM 856 O O . SER A 1 113 ? 8.397 7.369 -36.242 1.00 43.75 113 SER A O 1
ATOM 858 N N . PRO A 1 114 ? 9.187 7.126 -34.151 1.00 50.38 114 PRO A N 1
ATOM 859 C CA . PRO A 1 114 ? 8.739 5.748 -34.008 1.00 50.38 114 PRO A CA 1
ATOM 860 C C . PRO A 1 114 ? 7.256 5.790 -33.621 1.00 50.38 114 PRO A C 1
ATOM 862 O O . PRO A 1 114 ? 6.873 5.520 -32.486 1.00 50.38 114 PRO A O 1
ATOM 865 N N . GLU A 1 115 ? 6.430 6.243 -34.554 1.00 55.22 115 GLU A N 1
ATOM 866 C CA . GLU A 1 115 ? 4.989 6.076 -34.503 1.00 55.22 115 GLU A CA 1
ATOM 867 C C . GLU A 1 115 ? 4.695 4.712 -35.128 1.00 55.22 115 GLU A C 1
ATOM 869 O O . GLU A 1 115 ? 5.118 4.424 -36.247 1.00 55.22 115 GLU A O 1
ATOM 874 N N . ASP A 1 116 ? 4.000 3.881 -34.356 1.00 45.47 116 ASP A N 1
ATOM 875 C CA . ASP A 1 116 ? 3.380 2.627 -34.782 1.00 45.47 116 ASP A CA 1
ATOM 876 C C . ASP A 1 116 ? 4.307 1.401 -34.896 1.00 45.47 116 ASP A C 1
ATOM 878 O O . ASP A 1 116 ? 4.257 0.654 -35.873 1.00 45.47 116 ASP A O 1
ATOM 882 N N . GLU A 1 117 ? 5.103 1.105 -33.858 1.00 51.75 117 GLU A N 1
ATOM 883 C CA . GLU A 1 117 ? 5.421 -0.312 -33.622 1.00 51.75 117 GLU A CA 1
ATOM 884 C C . GLU A 1 117 ? 4.111 -1.027 -33.261 1.00 51.75 117 GLU A C 1
ATOM 886 O O . GLU A 1 117 ? 3.491 -0.724 -32.240 1.00 51.75 117 GLU A O 1
ATOM 891 N N . ASP A 1 118 ? 3.672 -1.924 -34.150 1.00 56.88 118 ASP A N 1
ATOM 892 C CA . ASP A 1 118 ? 2.459 -2.732 -34.038 1.00 56.88 118 ASP A CA 1
ATOM 893 C C . ASP A 1 118 ? 2.256 -3.221 -32.598 1.00 56.88 118 ASP A C 1
ATOM 895 O O . ASP A 1 118 ? 2.992 -4.078 -32.102 1.00 56.88 118 ASP A O 1
ATOM 899 N N . MET A 1 119 ? 1.249 -2.662 -31.923 1.00 56.22 119 MET A N 1
ATOM 900 C CA . MET A 1 119 ? 0.868 -3.044 -30.567 1.00 56.22 119 MET A CA 1
ATOM 901 C C . MET A 1 119 ? 0.428 -4.511 -30.590 1.00 56.22 119 MET A C 1
ATOM 903 O O . MET A 1 119 ? -0.681 -4.838 -31.015 1.00 56.22 119 MET A O 1
ATOM 907 N N . GLN A 1 120 ? 1.333 -5.415 -30.217 1.00 71.75 120 GLN A N 1
ATOM 908 C CA . GLN A 1 120 ? 1.047 -6.844 -30.209 1.00 71.75 120 GLN A CA 1
ATOM 909 C C . GLN A 1 120 ? 0.181 -7.171 -28.997 1.00 71.75 120 GLN A C 1
ATOM 911 O O . GLN A 1 120 ? 0.589 -6.966 -27.857 1.00 71.75 120 GLN A O 1
ATOM 916 N N . ASP A 1 121 ? -1.004 -7.718 -29.250 1.00 73.31 121 ASP A N 1
ATOM 917 C CA . ASP A 1 121 ? -1.830 -8.288 -28.196 1.00 73.31 121 ASP A CA 1
ATOM 918 C C . ASP A 1 121 ? -1.210 -9.599 -27.706 1.00 73.31 121 ASP A C 1
ATOM 920 O O . ASP A 1 121 ? -0.989 -10.545 -28.470 1.00 73.31 121 ASP A O 1
ATOM 924 N N . TYR A 1 122 ? -0.990 -9.695 -26.401 1.00 73.62 122 TYR A N 1
ATOM 925 C CA . TYR A 1 122 ? -0.489 -10.905 -25.769 1.00 73.62 122 TYR A CA 1
ATOM 926 C C . TYR A 1 122 ? -1.619 -11.642 -25.058 1.00 73.62 122 TYR A C 1
ATOM 928 O O . TYR A 1 122 ? -2.373 -11.047 -24.292 1.00 73.62 122 TYR A O 1
ATOM 936 N N . THR A 1 123 ? -1.733 -12.953 -25.290 1.00 78.56 123 THR A N 1
ATOM 937 C CA . THR A 1 123 ? -2.717 -13.817 -24.616 1.00 78.56 123 THR A CA 1
ATOM 938 C C . THR A 1 123 ? -2.014 -14.826 -23.722 1.00 78.56 123 THR A C 1
ATOM 940 O O . THR A 1 123 ? -1.142 -15.564 -24.186 1.00 78.56 123 THR A O 1
ATOM 943 N N . ILE A 1 124 ? -2.445 -14.915 -22.466 1.00 76.44 124 ILE A N 1
ATOM 944 C CA . ILE A 1 124 ? -1.961 -15.924 -21.518 1.00 76.44 124 ILE A CA 1
ATOM 945 C C . ILE A 1 124 ? -2.588 -17.276 -21.861 1.00 76.44 124 ILE A C 1
ATOM 947 O O . ILE A 1 124 ? -3.809 -17.422 -21.815 1.00 76.44 124 ILE A O 1
ATOM 951 N N . THR A 1 125 ? -1.773 -18.279 -22.176 1.00 82.38 125 THR A N 1
ATOM 952 C CA . THR A 1 125 ? -2.235 -19.627 -22.539 1.00 82.38 125 THR A CA 1
ATOM 953 C C . THR A 1 125 ? -2.198 -20.608 -21.372 1.00 82.38 125 THR A C 1
ATOM 955 O O . THR A 1 125 ? -3.036 -21.505 -21.321 1.00 82.38 125 THR A O 1
ATOM 958 N N . SER A 1 126 ? -1.267 -20.455 -20.425 1.00 81.12 126 SER A N 1
ATOM 959 C CA . SER A 1 126 ? -1.245 -21.260 -19.195 1.00 81.12 126 SER A CA 1
ATOM 960 C C . SER A 1 126 ? -0.521 -20.563 -18.038 1.00 81.12 126 SER A C 1
ATOM 962 O O . SER A 1 126 ? 0.294 -19.664 -18.249 1.00 81.12 126 SER A O 1
ATOM 964 N N . CYS A 1 127 ? -0.836 -21.006 -16.819 1.00 76.50 127 CYS A N 1
ATOM 965 C CA . CYS A 1 127 ? -0.229 -20.582 -15.560 1.00 76.50 127 CYS A CA 1
ATOM 966 C C . CYS A 1 127 ? 0.153 -21.828 -14.755 1.00 76.50 127 CYS A C 1
ATOM 968 O O . CYS A 1 127 ? -0.746 -22.548 -14.322 1.00 76.50 127 CYS A O 1
ATOM 970 N N . ASP A 1 128 ? 1.444 -22.042 -14.499 1.00 78.81 128 ASP A N 1
ATOM 971 C CA . ASP A 1 128 ? 1.933 -23.168 -13.695 1.00 78.81 128 ASP A CA 1
ATOM 972 C C . ASP A 1 128 ? 2.838 -22.662 -12.565 1.00 78.81 128 ASP A C 1
ATOM 974 O O . ASP A 1 128 ? 4.040 -22.450 -12.738 1.00 78.81 128 ASP A O 1
ATOM 978 N N . GLY A 1 129 ? 2.249 -22.442 -11.386 1.00 76.88 129 GLY A N 1
ATOM 979 C CA . GLY A 1 129 ? 2.964 -21.944 -10.209 1.00 76.88 129 GLY A CA 1
ATOM 980 C C . GLY A 1 129 ? 3.511 -20.535 -10.432 1.00 76.88 129 GLY A C 1
ATOM 981 O O . GLY A 1 129 ? 2.781 -19.564 -10.267 1.00 76.88 129 GLY A O 1
ATOM 982 N N . ASN A 1 130 ? 4.780 -20.432 -10.827 1.00 71.25 130 ASN A N 1
ATOM 983 C CA . ASN A 1 130 ? 5.477 -19.162 -11.047 1.00 71.25 130 ASN A CA 1
ATOM 984 C C . ASN A 1 130 ? 5.688 -18.852 -12.536 1.00 71.25 130 ASN A C 1
ATOM 986 O O . ASN A 1 130 ? 6.242 -17.814 -12.864 1.00 71.25 130 ASN A O 1
ATOM 990 N N . THR A 1 131 ? 5.276 -19.722 -13.457 1.00 68.81 131 THR A N 1
ATOM 991 C CA . THR A 1 131 ? 5.511 -19.514 -14.891 1.00 68.81 131 THR A CA 1
ATOM 992 C C . THR A 1 131 ? 4.218 -19.149 -15.612 1.00 68.81 131 THR A C 1
ATOM 994 O O . THR A 1 131 ? 3.229 -19.879 -15.528 1.00 68.81 131 THR A O 1
ATOM 997 N N . ILE A 1 132 ? 4.247 -18.040 -16.354 1.00 70.19 132 ILE A N 1
ATOM 998 C CA . ILE A 1 132 ? 3.234 -17.671 -17.347 1.00 70.19 132 ILE A CA 1
ATOM 999 C C . ILE A 1 132 ? 3.707 -18.180 -18.707 1.00 70.19 132 ILE A C 1
ATOM 1001 O O . ILE A 1 132 ? 4.817 -17.866 -19.143 1.00 70.19 132 ILE A O 1
ATOM 1005 N N . THR A 1 133 ? 2.848 -18.904 -19.415 1.00 75.56 133 THR A N 1
ATOM 1006 C CA . THR A 1 133 ? 3.051 -19.220 -20.834 1.00 75.56 133 THR A CA 1
ATOM 1007 C C . THR A 1 133 ? 2.074 -18.410 -21.670 1.00 75.56 133 THR A C 1
ATOM 1009 O O . THR A 1 133 ? 0.895 -18.304 -21.324 1.00 75.56 133 THR A O 1
ATOM 1012 N N . TYR A 1 134 ? 2.553 -17.860 -22.776 1.00 78.94 134 TYR A N 1
ATOM 1013 C CA . TYR A 1 134 ? 1.774 -17.144 -23.778 1.00 78.94 134 TYR A CA 1
ATOM 1014 C C . TYR A 1 134 ? 2.100 -17.678 -25.177 1.00 78.94 134 TYR A C 1
ATOM 1016 O O . TYR A 1 134 ? 3.024 -18.467 -25.371 1.00 78.94 134 TYR A O 1
ATOM 1024 N N . VAL A 1 135 ? 1.324 -17.250 -26.174 1.00 73.00 135 VAL A N 1
ATOM 1025 C CA . VAL A 1 135 ? 1.415 -17.774 -27.552 1.00 73.00 135 VAL A CA 1
ATOM 1026 C C . VAL A 1 135 ? 2.828 -17.645 -28.138 1.00 73.00 135 VAL A C 1
ATOM 1028 O O . VAL A 1 135 ? 3.266 -18.507 -28.896 1.00 73.00 135 VAL A O 1
ATOM 1031 N N . THR A 1 136 ? 3.545 -16.582 -27.773 1.00 73.31 136 THR A N 1
ATOM 1032 C CA . THR A 1 136 ? 4.865 -16.245 -28.319 1.00 73.31 136 THR A CA 1
ATOM 1033 C C . THR A 1 136 ? 6.038 -16.585 -27.391 1.00 73.31 136 THR A C 1
ATOM 1035 O O . THR A 1 136 ? 7.183 -16.360 -27.777 1.00 73.31 136 THR A O 1
ATOM 1038 N N . GLY A 1 137 ? 5.810 -17.158 -26.201 1.00 76.25 137 GLY A N 1
ATOM 1039 C CA . GLY A 1 137 ? 6.891 -17.443 -25.253 1.00 76.25 137 GLY A CA 1
ATOM 1040 C C . GLY A 1 137 ? 6.443 -17.749 -23.824 1.00 76.25 137 GLY A C 1
ATOM 1041 O O . GLY A 1 137 ? 5.271 -17.971 -23.536 1.00 76.25 137 GLY A O 1
ATOM 1042 N N . THR A 1 138 ? 7.406 -17.775 -22.908 1.00 73.62 138 THR A N 1
ATOM 1043 C CA . THR A 1 138 ? 7.184 -17.988 -21.470 1.00 73.62 138 THR A CA 1
ATOM 1044 C C . THR A 1 138 ? 7.851 -16.876 -20.679 1.00 73.62 138 THR A C 1
ATOM 1046 O O . THR A 1 138 ? 8.970 -16.479 -21.007 1.00 73.62 138 THR A O 1
ATOM 1049 N N . SER A 1 139 ? 7.211 -16.406 -19.613 1.00 73.44 139 SER A N 1
ATOM 1050 C CA . SER A 1 139 ? 7.811 -15.492 -18.640 1.00 73.44 139 SER A CA 1
ATOM 1051 C C . SER A 1 139 ? 7.670 -16.038 -17.227 1.00 73.44 139 SER A C 1
ATOM 1053 O O . SER A 1 139 ? 6.613 -16.536 -16.846 1.00 73.44 139 SER A O 1
ATOM 1055 N N . ASP A 1 140 ? 8.737 -15.921 -16.445 1.00 72.56 140 ASP A N 1
ATOM 1056 C CA . ASP A 1 140 ? 8.726 -16.230 -15.018 1.00 72.56 140 ASP A CA 1
ATOM 1057 C C . ASP A 1 140 ? 8.176 -15.023 -14.244 1.00 72.56 140 ASP A C 1
ATOM 1059 O O . ASP A 1 140 ? 8.591 -13.887 -14.476 1.00 72.56 140 ASP A O 1
ATOM 1063 N N . CYS A 1 141 ? 7.246 -15.271 -13.328 1.00 64.75 141 CYS A N 1
ATOM 1064 C CA . CYS A 1 141 ? 6.742 -14.291 -12.375 1.00 64.75 141 CYS A CA 1
ATOM 1065 C C . CYS A 1 141 ? 7.800 -13.901 -11.328 1.00 64.75 141 CYS A C 1
ATOM 1067 O O . CYS A 1 141 ? 7.654 -12.901 -10.628 1.00 64.75 141 CYS A O 1
ATOM 1069 N N . GLY A 1 142 ? 8.885 -14.668 -11.222 1.00 66.62 142 GLY A N 1
ATOM 1070 C CA . GLY A 1 142 ? 9.902 -14.524 -10.193 1.00 66.62 142 GLY A CA 1
ATOM 1071 C C . GLY A 1 142 ? 9.552 -15.327 -8.940 1.00 66.62 142 GLY A C 1
ATOM 1072 O O . GLY A 1 142 ? 8.446 -15.839 -8.767 1.00 66.62 142 GLY A O 1
ATOM 1073 N N . SER A 1 143 ? 10.511 -15.456 -8.021 1.00 61.00 143 SER A N 1
ATOM 1074 C CA . SER A 1 143 ? 10.369 -16.295 -6.815 1.00 61.00 143 SER A CA 1
ATOM 1075 C C . SER A 1 143 ? 9.269 -15.838 -5.846 1.00 61.00 143 SER A C 1
ATOM 1077 O O . SER A 1 143 ? 8.773 -16.632 -5.033 1.00 61.00 143 SER A O 1
ATOM 1079 N N . ASP A 1 144 ? 8.892 -14.563 -5.938 1.00 53.56 144 ASP A N 1
ATOM 1080 C CA . ASP A 1 144 ? 7.998 -13.880 -5.002 1.00 53.56 144 ASP A CA 1
ATOM 1081 C C . ASP A 1 144 ? 6.572 -13.717 -5.535 1.00 53.56 144 ASP A C 1
ATOM 1083 O O . ASP A 1 144 ? 5.739 -13.110 -4.864 1.00 53.56 144 ASP A O 1
ATOM 1087 N N . TYR A 1 145 ? 6.271 -14.269 -6.708 1.00 64.06 145 TYR A N 1
ATOM 1088 C CA . TYR A 1 145 ? 4.981 -14.109 -7.364 1.00 64.06 145 TYR A CA 1
ATOM 1089 C C . TYR A 1 145 ? 4.462 -15.459 -7.857 1.00 64.06 145 TYR A C 1
ATOM 1091 O O . TYR A 1 145 ? 5.224 -16.336 -8.259 1.00 64.06 145 TYR A O 1
ATOM 1099 N N . ILE A 1 146 ? 3.146 -15.616 -7.793 1.00 66.19 146 ILE A N 1
ATOM 1100 C CA . ILE A 1 146 ? 2.405 -16.785 -8.245 1.00 66.19 146 ILE A CA 1
ATOM 1101 C C . ILE A 1 146 ? 1.494 -16.325 -9.377 1.00 66.19 146 ILE A C 1
ATOM 1103 O O . ILE A 1 146 ? 0.825 -15.299 -9.289 1.00 66.19 146 ILE A O 1
ATOM 1107 N N . CYS A 1 147 ? 1.479 -17.090 -10.451 1.00 72.62 147 CYS A N 1
ATOM 1108 C CA . CYS A 1 147 ? 0.627 -16.874 -11.605 1.00 72.62 147 CYS A CA 1
ATOM 1109 C C . CYS A 1 147 ? -0.855 -16.959 -11.198 1.00 72.62 147 CYS A C 1
ATOM 1111 O O . CYS A 1 147 ? -1.249 -17.913 -10.526 1.00 72.62 147 CYS A O 1
ATOM 1113 N N . ASP A 1 148 ? -1.681 -15.987 -11.596 1.00 73.50 148 ASP A N 1
ATOM 1114 C CA . ASP A 1 148 ? -3.129 -16.005 -11.371 1.00 73.50 148 ASP A CA 1
ATOM 1115 C C . ASP A 1 148 ? -3.828 -16.880 -12.427 1.00 73.50 148 ASP A C 1
ATOM 1117 O O . ASP A 1 148 ? -4.008 -16.441 -13.571 1.00 73.50 148 ASP A O 1
ATOM 1121 N N . PRO A 1 149 ? -4.313 -18.089 -12.087 1.00 71.31 149 PRO A N 1
ATOM 1122 C CA . PRO A 1 149 ? -5.012 -18.921 -13.060 1.00 71.31 149 PRO A CA 1
ATOM 1123 C C . PRO A 1 149 ? -6.315 -18.277 -13.567 1.00 71.31 149 PRO A C 1
ATOM 1125 O O . PRO A 1 149 ? -6.781 -18.627 -14.650 1.00 71.31 149 PRO A O 1
ATOM 1128 N N . SER A 1 150 ? -6.895 -17.305 -12.850 1.00 74.06 150 SER A N 1
ATOM 1129 C CA . SER A 1 150 ? -8.102 -16.586 -13.284 1.00 74.06 150 SER A CA 1
ATOM 1130 C C . SER A 1 150 ? -7.855 -15.586 -14.425 1.00 74.06 150 SER A C 1
ATOM 1132 O O . SER A 1 150 ? -8.805 -15.049 -15.010 1.00 74.06 150 SER A O 1
ATOM 1134 N N . LYS A 1 151 ? -6.585 -15.323 -14.757 1.00 77.25 151 LYS A N 1
ATOM 1135 C CA . LYS A 1 151 ? -6.177 -14.428 -15.849 1.00 77.25 151 LYS A CA 1
ATOM 1136 C C . LYS A 1 151 ? -5.854 -15.173 -17.146 1.00 77.25 151 LYS A C 1
ATOM 1138 O O . LYS A 1 151 ? -5.690 -14.530 -18.180 1.00 77.25 151 LYS A O 1
ATOM 1143 N N . VAL A 1 152 ? -5.820 -16.507 -17.126 1.00 77.44 152 VAL A N 1
ATOM 1144 C CA . VAL A 1 152 ? -5.607 -17.323 -18.330 1.00 77.44 152 VAL A CA 1
ATOM 1145 C C . VAL A 1 152 ? -6.698 -17.030 -19.367 1.00 77.44 152 VAL A C 1
ATOM 1147 O O . VAL A 1 152 ? -7.883 -16.946 -19.043 1.00 77.44 152 VAL A O 1
ATOM 1150 N N . GLY A 1 153 ? -6.292 -16.852 -20.624 1.00 78.62 153 GLY A N 1
ATOM 1151 C CA . GLY A 1 153 ? -7.168 -16.516 -21.746 1.00 78.62 153 GLY A CA 1
ATOM 1152 C C . GLY A 1 153 ? -7.493 -15.027 -21.895 1.00 78.62 153 GLY A C 1
ATOM 1153 O O . GLY A 1 153 ? -8.232 -14.673 -22.811 1.00 78.62 153 GLY A O 1
ATOM 1154 N N . LYS A 1 154 ? -6.963 -14.148 -21.032 1.00 77.06 154 LYS A N 1
ATOM 1155 C CA . LYS A 1 154 ? -7.098 -12.692 -21.196 1.00 77.06 154 LYS A CA 1
ATOM 1156 C C . LYS A 1 154 ? -6.024 -12.140 -22.130 1.00 77.06 154 LYS A C 1
ATOM 1158 O O . LYS A 1 154 ? -4.887 -12.617 -22.122 1.00 77.06 154 LYS A O 1
ATOM 1163 N N . THR A 1 155 ? -6.413 -11.137 -22.914 1.00 75.00 155 THR A N 1
ATOM 1164 C CA . THR A 1 155 ? -5.540 -10.372 -23.805 1.00 75.00 155 THR A CA 1
ATOM 1165 C C . THR A 1 155 ? -5.094 -9.071 -23.156 1.00 75.00 155 THR A C 1
ATOM 1167 O O . THR A 1 155 ? -5.886 -8.387 -22.503 1.00 75.00 155 THR A O 1
ATOM 1170 N N . TYR A 1 156 ? -3.828 -8.731 -23.366 1.00 73.44 156 TYR A N 1
ATOM 1171 C CA . TYR A 1 156 ? -3.207 -7.519 -22.856 1.00 73.44 156 TYR A CA 1
ATOM 1172 C C . TYR A 1 156 ? -2.508 -6.774 -23.993 1.00 73.44 156 TYR A C 1
ATOM 1174 O O . TYR A 1 156 ? -1.775 -7.407 -24.753 1.00 73.44 156 TYR A O 1
ATOM 1182 N N . PRO A 1 157 ? -2.695 -5.447 -24.082 1.00 66.88 157 PRO A N 1
ATOM 1183 C CA . PRO A 1 157 ? -2.127 -4.645 -25.162 1.00 66.88 157 PRO A CA 1
ATOM 1184 C C . PRO A 1 157 ? -0.625 -4.368 -24.976 1.00 66.88 157 PRO A C 1
ATOM 1186 O O . PRO A 1 157 ? 0.020 -3.842 -25.874 1.00 66.88 157 PRO A O 1
ATOM 1189 N N . ASP A 1 158 ? -0.067 -4.678 -23.802 1.00 68.75 158 ASP A N 1
ATOM 1190 C CA . ASP A 1 158 ? 1.328 -4.412 -23.455 1.00 68.75 158 ASP A CA 1
ATOM 1191 C C . ASP A 1 158 ? 1.875 -5.534 -22.558 1.00 68.75 158 ASP A C 1
ATOM 1193 O O . ASP A 1 158 ? 1.215 -5.978 -21.608 1.00 68.75 158 ASP A O 1
ATOM 1197 N N . ILE A 1 159 ? 3.088 -5.996 -22.869 1.00 63.56 159 ILE A N 1
ATOM 1198 C CA . ILE A 1 159 ? 3.776 -7.080 -22.168 1.00 63.56 159 ILE A CA 1
ATOM 1199 C C . ILE A 1 159 ? 4.142 -6.702 -20.728 1.00 63.56 159 ILE A C 1
ATOM 1201 O O . ILE A 1 159 ? 4.081 -7.560 -19.843 1.00 63.56 159 ILE A O 1
ATOM 1205 N N . GLU A 1 160 ? 4.458 -5.428 -20.465 1.00 59.94 160 GLU A N 1
ATOM 1206 C CA . GLU A 1 160 ? 4.756 -4.957 -19.111 1.00 59.94 160 GLU A CA 1
ATOM 1207 C C . GLU A 1 160 ? 3.484 -4.983 -18.259 1.00 59.94 160 GLU A C 1
ATOM 1209 O O . GLU A 1 160 ? 3.475 -5.559 -17.171 1.00 59.94 160 GLU A O 1
ATOM 1214 N N . VAL A 1 161 ? 2.372 -4.455 -18.783 1.00 59.31 161 VAL A N 1
ATOM 1215 C CA . VAL A 1 161 ? 1.064 -4.451 -18.100 1.00 59.31 161 VAL A CA 1
ATOM 1216 C C . VAL A 1 161 ? 0.592 -5.877 -17.797 1.00 59.31 161 VAL A C 1
ATOM 1218 O O . VAL A 1 161 ? 0.032 -6.136 -16.732 1.00 59.31 161 VAL A O 1
ATOM 1221 N N . MET A 1 162 ? 0.862 -6.818 -18.702 1.00 59.47 162 MET A N 1
ATOM 1222 C CA . MET A 1 162 ? 0.511 -8.225 -18.539 1.00 59.47 162 MET A CA 1
ATOM 1223 C C . MET A 1 162 ? 1.304 -8.921 -17.428 1.00 59.47 162 MET A C 1
ATOM 1225 O O . MET A 1 162 ? 0.696 -9.628 -16.627 1.00 59.47 162 MET A O 1
ATOM 1229 N N . GLN A 1 163 ? 2.629 -8.738 -17.343 1.00 59.31 163 GLN A N 1
ATOM 1230 C CA . GLN A 1 163 ? 3.428 -9.365 -16.278 1.00 59.31 163 GLN A CA 1
ATOM 1231 C C . GLN A 1 163 ? 2.953 -8.931 -14.888 1.00 59.31 163 GLN A C 1
ATOM 1233 O O . GLN A 1 163 ? 2.823 -9.770 -13.999 1.00 59.31 163 GLN A O 1
ATOM 1238 N N . TYR A 1 164 ? 2.620 -7.651 -14.712 1.00 63.19 164 TYR A N 1
ATOM 1239 C CA . TYR A 1 164 ? 2.123 -7.129 -13.436 1.00 63.19 164 TYR A CA 1
ATOM 1240 C C . TYR A 1 164 ? 0.721 -7.632 -13.064 1.00 63.19 164 TYR A C 1
ATOM 1242 O O . TYR A 1 164 ? 0.416 -7.767 -11.881 1.00 63.19 164 TYR A O 1
ATOM 1250 N N . ASP A 1 165 ? -0.141 -7.895 -14.048 1.00 62.94 165 ASP A N 1
ATOM 1251 C CA . ASP A 1 165 ? -1.541 -8.259 -13.798 1.00 62.94 165 ASP A CA 1
ATOM 1252 C C . ASP A 1 165 ? -1.777 -9.782 -13.749 1.00 62.94 165 ASP A C 1
ATOM 1254 O O . ASP A 1 165 ? -2.743 -10.243 -13.135 1.00 62.94 165 ASP A O 1
ATOM 1258 N N . ALA A 1 166 ? -0.889 -10.560 -14.377 1.00 61.34 166 ALA A N 1
ATOM 1259 C CA . ALA A 1 166 ? -0.909 -12.022 -14.407 1.00 61.34 166 ALA A CA 1
ATOM 1260 C C . ALA A 1 166 ? -0.114 -12.669 -13.265 1.00 61.34 166 ALA A C 1
ATOM 1262 O O . ALA A 1 166 ? -0.421 -13.792 -12.866 1.00 61.34 166 ALA A O 1
ATOM 1263 N N . CYS A 1 167 ? 0.888 -11.975 -12.725 1.00 63.00 167 CYS A N 1
ATOM 1264 C CA . CYS A 1 167 ? 1.653 -12.427 -11.571 1.00 63.00 167 CYS A CA 1
ATOM 1265 C C . CYS A 1 167 ? 1.094 -11.794 -10.294 1.00 63.00 167 CYS A C 1
ATOM 1267 O O . CYS A 1 167 ? 1.320 -10.620 -10.003 1.00 63.00 167 CYS A O 1
ATOM 1269 N N . ILE A 1 168 ? 0.391 -12.579 -9.482 1.00 64.12 168 ILE A N 1
ATOM 1270 C CA . ILE A 1 168 ? -0.001 -12.160 -8.139 1.00 64.12 168 ILE A CA 1
ATOM 1271 C C . ILE A 1 168 ? 1.220 -12.284 -7.234 1.00 64.12 168 ILE A C 1
ATOM 1273 O O . ILE A 1 168 ? 1.704 -13.385 -6.978 1.00 64.12 168 ILE A O 1
ATOM 1277 N N . GLY A 1 169 ? 1.732 -11.177 -6.706 1.00 56.91 169 GLY A N 1
ATOM 1278 C CA . GLY A 1 169 ? 2.772 -11.264 -5.682 1.00 56.91 169 GLY A CA 1
ATOM 1279 C C . GLY A 1 169 ? 2.304 -12.080 -4.475 1.00 56.91 169 GLY A C 1
ATOM 1280 O O . GLY A 1 169 ? 1.114 -12.091 -4.152 1.00 56.91 169 GLY A O 1
ATOM 1281 N N . ARG A 1 170 ? 3.245 -12.644 -3.703 1.00 54.19 170 ARG A N 1
ATOM 1282 C CA . ARG A 1 170 ? 3.063 -13.122 -2.306 1.00 54.19 170 ARG A CA 1
ATOM 1283 C C . ARG A 1 170 ? 2.589 -12.024 -1.333 1.00 54.19 170 ARG A C 1
ATOM 1285 O O . ARG A 1 170 ? 2.651 -12.170 -0.118 1.00 54.19 170 ARG A O 1
ATOM 1292 N N . VAL A 1 171 ? 2.102 -10.920 -1.874 1.00 54.56 171 VAL A N 1
ATOM 1293 C CA . VAL A 1 171 ? 1.538 -9.744 -1.230 1.00 54.56 171 VAL A CA 1
ATOM 1294 C C . VAL A 1 171 ? 0.225 -10.075 -0.488 1.00 54.56 171 VAL A C 1
ATOM 1296 O O . VAL A 1 171 ? -0.278 -9.240 0.255 1.00 54.56 171 VAL A O 1
ATOM 1299 N N . TYR A 1 172 ? -0.292 -11.301 -0.625 1.00 62.81 172 TYR A N 1
ATOM 1300 C CA . TYR A 1 172 ? -1.423 -11.838 0.141 1.00 62.81 172 TYR A CA 1
ATOM 1301 C C . TYR A 1 172 ? -1.014 -12.960 1.103 1.00 62.81 172 TYR A C 1
ATOM 1303 O O . TYR A 1 172 ? -1.776 -13.900 1.312 1.00 62.81 172 TYR A O 1
ATOM 1311 N N . ALA A 1 173 ? 0.196 -12.928 1.670 1.00 66.94 173 ALA A N 1
ATOM 1312 C CA . ALA A 1 173 ? 0.435 -13.747 2.857 1.00 66.94 173 ALA A CA 1
ATOM 1313 C C . ALA A 1 173 ? -0.613 -13.359 3.912 1.00 66.94 173 ALA A C 1
ATOM 1315 O O . ALA A 1 173 ? -0.816 -12.167 4.143 1.00 66.94 173 ALA A O 1
ATOM 1316 N N . ASP A 1 174 ? -1.291 -14.329 4.525 1.00 77.75 174 ASP A N 1
ATOM 1317 C CA . ASP A 1 174 ? -2.248 -14.010 5.582 1.00 77.75 174 ASP A CA 1
ATOM 1318 C C . ASP A 1 174 ? -1.537 -13.170 6.659 1.00 77.75 174 ASP A C 1
ATOM 1320 O O . ASP A 1 174 ? -0.431 -13.526 7.088 1.00 77.75 174 ASP A O 1
ATOM 1324 N N . PRO A 1 175 ? -2.098 -12.015 7.055 1.00 77.75 175 PRO A N 1
ATOM 1325 C CA . PRO A 1 175 ? -1.495 -11.189 8.089 1.00 77.75 175 PRO A CA 1
ATOM 1326 C C . PRO A 1 175 ? -1.356 -11.997 9.384 1.00 77.75 175 PRO A C 1
ATOM 1328 O O . PRO A 1 175 ? -2.292 -12.689 9.782 1.00 77.75 175 PRO A O 1
ATOM 1331 N N . ASP A 1 176 ? -0.197 -11.900 10.047 1.00 83.62 176 ASP A N 1
ATOM 1332 C CA . ASP A 1 176 ? 0.018 -12.553 11.345 1.00 83.62 176 ASP A CA 1
ATOM 1333 C C . ASP A 1 176 ? -1.118 -12.145 12.308 1.00 83.62 176 ASP A C 1
ATOM 1335 O O . ASP A 1 176 ? -1.328 -10.939 12.519 1.00 83.62 176 ASP A O 1
ATOM 1339 N N . PRO A 1 177 ? -1.854 -13.113 12.890 1.00 86.50 177 PRO A N 1
ATOM 1340 C CA . PRO A 1 177 ? -2.972 -12.840 13.786 1.00 86.50 177 PRO A CA 1
ATOM 1341 C C . PRO A 1 177 ? -2.634 -11.867 14.922 1.00 86.50 177 PRO A C 1
ATOM 1343 O O . PRO A 1 177 ? -3.468 -11.033 15.274 1.00 86.50 177 PRO A O 1
ATOM 1346 N N . GLN A 1 178 ? -1.403 -11.897 15.450 1.00 88.62 178 GLN A N 1
ATOM 1347 C CA . GLN A 1 178 ? -0.995 -10.995 16.535 1.00 88.62 178 GLN A CA 1
ATOM 1348 C C . GLN A 1 178 ? -0.982 -9.519 16.105 1.00 88.62 178 GLN A C 1
ATOM 1350 O O . GLN A 1 178 ? -1.283 -8.622 16.902 1.00 88.62 178 GLN A O 1
ATOM 1355 N N . PHE A 1 179 ? -0.670 -9.231 14.835 1.00 86.12 179 PHE A N 1
ATOM 1356 C CA . PHE A 1 179 ? -0.710 -7.857 14.328 1.00 86.12 179 PHE A CA 1
ATOM 1357 C C . PHE A 1 179 ? -2.139 -7.344 14.187 1.00 86.12 179 PHE A C 1
ATOM 1359 O O . PHE A 1 179 ? -2.388 -6.162 14.444 1.00 86.12 179 PHE A O 1
ATOM 1366 N N . LEU A 1 180 ? -3.075 -8.219 13.813 1.00 86.88 180 LEU A N 1
ATOM 1367 C CA . LEU A 1 180 ? -4.480 -7.854 13.667 1.00 86.88 180 LEU A CA 1
ATOM 1368 C C . LEU A 1 180 ? -5.085 -7.421 15.002 1.00 86.88 180 LEU A C 1
ATOM 1370 O O . LEU A 1 180 ? -5.713 -6.361 15.057 1.00 86.88 180 LEU A O 1
ATOM 1374 N N . GLU A 1 181 ? -4.827 -8.179 16.070 1.00 91.12 181 GLU A N 1
ATOM 1375 C CA . GLU A 1 181 ? -5.309 -7.863 17.421 1.00 91.12 181 GLU A CA 1
ATOM 1376 C C . GLU A 1 181 ? -4.807 -6.485 17.880 1.00 91.12 181 GLU A C 1
ATOM 1378 O O . GLU A 1 181 ? -5.594 -5.632 18.293 1.00 91.12 181 GLU A O 1
ATOM 1383 N N . THR A 1 182 ? -3.517 -6.200 17.669 1.00 93.00 182 THR A N 1
ATOM 1384 C CA . THR A 1 182 ? -2.892 -4.931 18.085 1.00 93.00 182 THR A CA 1
ATOM 1385 C C . THR A 1 182 ? -3.529 -3.700 17.425 1.00 93.00 182 THR A C 1
ATOM 1387 O O . THR A 1 182 ? -3.645 -2.636 18.045 1.00 93.00 182 THR A O 1
ATOM 1390 N N . CYS A 1 183 ? -3.913 -3.793 16.149 1.00 94.19 183 CYS A N 1
ATOM 1391 C CA . CYS A 1 183 ? -4.582 -2.684 15.468 1.00 94.19 183 CYS A CA 1
ATOM 1392 C C . CYS A 1 183 ? -6.062 -2.591 15.855 1.00 94.19 183 CYS A C 1
ATOM 1394 O O . CYS A 1 183 ? -6.580 -1.482 16.003 1.00 94.19 183 CYS A O 1
ATOM 1396 N N . GLN A 1 184 ? -6.729 -3.728 16.057 1.00 93.00 184 GLN A N 1
ATOM 1397 C CA . GLN A 1 184 ? -8.162 -3.796 16.328 1.00 93.00 184 GLN A CA 1
ATOM 1398 C C . GLN A 1 184 ? -8.550 -3.263 17.714 1.00 93.00 184 GLN A C 1
ATOM 1400 O O . GLN A 1 184 ? -9.613 -2.657 17.847 1.00 93.00 184 GLN A O 1
ATOM 1405 N N . GLU A 1 185 ? -7.683 -3.408 18.719 1.00 92.69 185 GLU A N 1
ATOM 1406 C CA . GLU A 1 185 ? -7.905 -2.889 20.079 1.00 92.69 185 GLU A CA 1
ATOM 1407 C C . GLU A 1 185 ? -7.872 -1.352 20.174 1.00 92.69 185 GLU A C 1
ATOM 1409 O O . GLU A 1 185 ? -8.253 -0.766 21.193 1.00 92.69 185 GLU A O 1
ATOM 1414 N N . ARG A 1 186 ? -7.452 -0.651 19.112 1.00 87.12 186 ARG A N 1
ATOM 1415 C CA . ARG A 1 186 ? -7.451 0.816 19.084 1.00 87.12 186 ARG A CA 1
ATOM 1416 C C . ARG A 1 186 ? -8.878 1.336 18.898 1.00 87.12 186 ARG A C 1
ATOM 1418 O O . ARG A 1 186 ? -9.467 1.204 17.831 1.00 87.12 186 ARG A O 1
ATOM 1425 N N . GLY A 1 187 ? -9.415 1.977 19.939 1.00 86.69 187 GLY A N 1
ATOM 1426 C CA . GLY A 1 187 ? -10.803 2.461 19.965 1.00 86.69 187 GLY A CA 1
ATOM 1427 C C . GLY A 1 187 ? -11.139 3.606 18.996 1.00 86.69 187 GLY A C 1
ATOM 1428 O O . GLY A 1 187 ? -12.312 3.831 18.712 1.00 86.69 187 GLY A O 1
ATOM 1429 N N . ASP A 1 188 ? -10.143 4.321 18.468 1.00 95.06 188 ASP A N 1
ATOM 1430 C CA . ASP A 1 188 ? -10.351 5.373 17.467 1.00 95.06 188 ASP A CA 1
ATOM 1431 C C . ASP A 1 188 ? -10.206 4.803 16.046 1.00 95.06 188 ASP A C 1
ATOM 1433 O O . ASP A 1 188 ? -9.174 4.223 15.699 1.00 95.06 188 ASP A O 1
ATOM 1437 N N . VAL A 1 189 ? -11.242 4.978 15.214 1.00 95.19 189 VAL A N 1
ATOM 1438 C CA . VAL A 1 189 ? -11.303 4.422 13.847 1.00 95.19 189 VAL A CA 1
ATOM 1439 C C . VAL A 1 189 ? -10.118 4.887 13.002 1.00 95.19 189 VAL A C 1
ATOM 1441 O O . VAL A 1 189 ? -9.505 4.078 12.309 1.00 95.19 189 VAL A O 1
ATOM 1444 N N . LYS A 1 190 ? -9.748 6.168 13.098 1.00 96.19 190 LYS A N 1
ATOM 1445 C CA . LYS A 1 190 ? -8.626 6.733 12.346 1.00 96.19 190 LYS A CA 1
ATOM 1446 C C . LYS A 1 190 ? -7.297 6.137 12.812 1.00 96.19 190 LYS A C 1
ATOM 1448 O O . LYS A 1 190 ? -6.457 5.801 11.981 1.00 96.19 190 LYS A O 1
ATOM 1453 N N . MET A 1 191 ? -7.099 5.964 14.118 1.00 95.94 191 MET A N 1
ATOM 1454 C CA . MET A 1 191 ? -5.900 5.311 14.658 1.00 95.94 191 MET A CA 1
ATOM 1455 C C . MET A 1 191 ? -5.799 3.841 14.253 1.00 95.94 191 MET A C 1
ATOM 1457 O O . MET A 1 191 ? -4.699 3.362 13.977 1.00 95.94 191 MET A O 1
ATOM 1461 N N . ARG A 1 192 ? -6.927 3.129 14.203 1.00 96.00 192 ARG A N 1
ATOM 1462 C CA . ARG A 1 192 ? -6.983 1.743 13.731 1.00 96.00 192 ARG A CA 1
ATOM 1463 C C . ARG A 1 192 ? -6.603 1.637 12.254 1.00 96.00 192 ARG A C 1
ATOM 1465 O O . ARG A 1 192 ? -5.758 0.820 11.907 1.00 96.00 192 ARG A O 1
ATOM 1472 N N . GLU A 1 193 ? -7.158 2.481 11.390 1.00 96.88 193 GLU A N 1
ATOM 1473 C CA . GLU A 1 193 ? -6.852 2.445 9.951 1.00 96.88 193 GLU A CA 1
ATOM 1474 C C . GLU A 1 193 ? -5.404 2.846 9.653 1.00 96.88 193 GLU A C 1
ATOM 1476 O O . GLU A 1 193 ? -4.726 2.171 8.882 1.00 96.88 193 GLU A O 1
ATOM 1481 N N . LEU A 1 194 ? -4.873 3.862 10.342 1.00 96.38 194 LEU A N 1
ATOM 1482 C CA . LEU A 1 194 ? -3.448 4.203 10.261 1.00 96.38 194 LEU A CA 1
ATOM 1483 C C . LEU A 1 194 ? -2.542 3.060 10.745 1.00 96.38 194 LEU A C 1
ATOM 1485 O O . LEU A 1 194 ? -1.440 2.892 10.224 1.00 96.38 194 LEU A O 1
ATOM 1489 N N . CYS A 1 195 ? -2.984 2.270 11.727 1.00 97.06 195 CYS A N 1
ATOM 1490 C CA . CYS A 1 195 ? -2.256 1.083 12.171 1.00 97.06 195 CYS A CA 1
ATOM 1491 C C . CYS A 1 195 ? -2.160 0.043 11.047 1.00 97.06 195 CYS A C 1
ATOM 1493 O O . CYS A 1 195 ? -1.052 -0.395 10.732 1.00 97.06 195 CYS A O 1
ATOM 1495 N N . TYR A 1 196 ? -3.283 -0.277 10.390 1.00 96.44 196 TYR A N 1
ATOM 1496 C CA . TYR A 1 196 ? -3.293 -1.197 9.249 1.00 96.44 196 TYR A CA 1
ATOM 1497 C C . TYR A 1 196 ? -2.432 -0.694 8.089 1.00 96.44 196 TYR A C 1
ATOM 1499 O O . TYR A 1 196 ? -1.638 -1.469 7.573 1.00 96.44 196 TYR A O 1
ATOM 1507 N N . ILE A 1 197 ? -2.501 0.596 7.738 1.00 97.00 197 ILE A N 1
ATOM 1508 C CA . ILE A 1 197 ? -1.668 1.194 6.676 1.00 97.00 197 ILE A CA 1
ATOM 1509 C C . ILE A 1 197 ? -0.178 0.974 6.946 1.00 97.00 197 ILE A C 1
ATOM 1511 O O . ILE A 1 197 ? 0.547 0.472 6.087 1.00 97.00 197 ILE A O 1
ATOM 1515 N N . ASN A 1 198 ? 0.279 1.317 8.153 1.00 96.00 198 ASN A N 1
ATOM 1516 C CA . ASN A 1 198 ? 1.691 1.188 8.507 1.00 96.00 198 ASN A CA 1
ATOM 1517 C C . ASN A 1 198 ? 2.148 -0.276 8.473 1.00 96.00 198 ASN A C 1
ATOM 1519 O O . ASN A 1 198 ? 3.232 -0.565 7.971 1.00 96.00 198 ASN A O 1
ATOM 1523 N N . LYS A 1 199 ? 1.321 -1.201 8.979 1.00 94.88 199 LYS A N 1
ATOM 1524 C CA . LYS A 1 199 ? 1.632 -2.635 8.972 1.00 94.88 199 LYS A CA 1
ATOM 1525 C C . LYS A 1 199 ? 1.620 -3.232 7.571 1.00 94.88 199 LYS A C 1
ATOM 1527 O O . LYS A 1 199 ? 2.551 -3.954 7.221 1.00 94.88 199 LYS A O 1
ATOM 1532 N N . ALA A 1 200 ? 0.647 -2.864 6.747 1.00 95.06 200 ALA A N 1
ATOM 1533 C CA . ALA A 1 200 ? 0.596 -3.253 5.347 1.00 95.06 200 ALA A CA 1
ATOM 1534 C C . ALA A 1 200 ? 1.882 -2.837 4.622 1.00 95.06 200 ALA A C 1
ATOM 1536 O O . ALA A 1 200 ? 2.512 -3.656 3.958 1.00 95.06 200 ALA A O 1
ATOM 1537 N N . ALA A 1 201 ? 2.320 -1.589 4.804 1.00 95.75 201 ALA A N 1
ATOM 1538 C CA . ALA A 1 201 ? 3.525 -1.059 4.175 1.00 95.75 201 ALA A CA 1
ATOM 1539 C C . ALA A 1 201 ? 4.818 -1.711 4.698 1.00 95.75 201 ALA A C 1
ATOM 1541 O O . ALA A 1 201 ? 5.699 -2.027 3.899 1.00 95.75 201 ALA A O 1
ATOM 1542 N N . GLU A 1 202 ? 4.932 -1.932 6.012 1.00 93.81 202 GLU A N 1
ATOM 1543 C CA . GLU A 1 202 ? 6.077 -2.600 6.655 1.00 93.81 202 GLU A CA 1
ATOM 1544 C C . GLU A 1 202 ? 6.267 -4.026 6.120 1.00 93.81 202 GLU A C 1
ATOM 1546 O O . GLU A 1 202 ? 7.384 -4.434 5.799 1.00 93.81 202 GLU A O 1
ATOM 1551 N N . HIS A 1 203 ? 5.164 -4.761 5.967 1.00 92.12 203 HIS A N 1
ATOM 1552 C CA . HIS A 1 203 ? 5.164 -6.156 5.531 1.00 92.12 203 HIS A CA 1
ATOM 1553 C C . HIS A 1 203 ? 4.935 -6.339 4.028 1.00 92.12 203 HIS A C 1
ATOM 1555 O O . HIS A 1 203 ? 4.952 -7.472 3.551 1.00 92.12 203 HIS A O 1
ATOM 1561 N N . LYS A 1 204 ? 4.737 -5.246 3.282 1.00 93.81 204 LYS A N 1
ATOM 1562 C CA . LYS A 1 204 ? 4.400 -5.250 1.849 1.00 93.81 204 LYS A CA 1
ATOM 1563 C C . LYS A 1 204 ? 3.203 -6.163 1.545 1.00 93.81 204 LYS A C 1
ATOM 1565 O O . LYS A 1 204 ? 3.239 -6.955 0.607 1.00 93.81 204 LYS A O 1
ATOM 1570 N N . ASN A 1 205 ? 2.166 -6.074 2.374 1.00 92.69 205 ASN A N 1
ATOM 1571 C CA . ASN A 1 205 ? 1.004 -6.956 2.351 1.00 92.69 205 ASN A CA 1
ATOM 1572 C C . ASN A 1 205 ? -0.262 -6.164 2.006 1.00 92.69 205 ASN A C 1
ATOM 1574 O O . ASN A 1 205 ? -0.737 -5.365 2.811 1.00 92.69 205 ASN A O 1
ATOM 1578 N N . LEU A 1 206 ? -0.808 -6.394 0.813 1.00 94.06 206 LEU A N 1
ATOM 1579 C CA . LEU A 1 206 ? -1.993 -5.691 0.318 1.00 94.06 206 LEU A CA 1
ATOM 1580 C C . LEU A 1 206 ? -3.277 -6.222 0.958 1.00 94.06 206 LEU A C 1
ATOM 1582 O O . LEU A 1 206 ? -4.214 -5.450 1.119 1.00 94.06 206 LEU A O 1
ATOM 1586 N N . GLY A 1 207 ? -3.305 -7.488 1.389 1.00 92.50 207 GLY A N 1
ATOM 1587 C CA . GLY A 1 207 ? -4.466 -8.067 2.074 1.00 92.50 207 GLY A CA 1
ATOM 1588 C C . GLY A 1 207 ? -4.804 -7.347 3.384 1.00 92.50 207 GLY A C 1
ATOM 1589 O O . GLY A 1 207 ? -5.960 -7.282 3.787 1.00 92.50 207 GLY A O 1
ATOM 1590 N N . MET A 1 208 ? -3.820 -6.708 4.028 1.00 94.44 208 MET A N 1
ATOM 1591 C CA . MET A 1 208 ? -4.075 -5.836 5.181 1.00 94.44 208 MET A CA 1
ATOM 1592 C C . MET A 1 208 ? -4.862 -4.565 4.815 1.00 94.44 208 MET A C 1
ATOM 1594 O O . MET A 1 208 ? -5.561 -4.020 5.669 1.00 94.44 208 MET A O 1
ATOM 1598 N N . CYS A 1 209 ? -4.776 -4.090 3.569 1.00 96.50 209 CYS A N 1
ATOM 1599 C CA . CYS A 1 209 ? -5.535 -2.928 3.104 1.00 96.50 209 CYS A CA 1
ATOM 1600 C C . CYS A 1 209 ? -7.032 -3.230 2.960 1.00 96.50 209 CYS A C 1
ATOM 1602 O O . CYS A 1 209 ? -7.841 -2.314 3.099 1.00 96.50 209 CYS A O 1
ATOM 1604 N N . ASP A 1 210 ? -7.408 -4.499 2.773 1.00 95.25 210 ASP A N 1
ATOM 1605 C CA . ASP A 1 210 ? -8.810 -4.937 2.695 1.00 95.25 210 ASP A CA 1
ATOM 1606 C C . ASP A 1 210 ? -9.531 -4.851 4.053 1.00 95.25 210 ASP A C 1
ATOM 1608 O O . ASP A 1 210 ? -10.759 -4.857 4.121 1.00 95.25 210 ASP A O 1
ATOM 1612 N N . LEU A 1 211 ? -8.776 -4.728 5.151 1.00 94.94 211 LEU A N 1
ATOM 1613 C CA . LEU A 1 211 ? -9.309 -4.548 6.507 1.00 94.94 211 LEU A CA 1
ATOM 1614 C C . LEU A 1 211 ? -9.686 -3.090 6.814 1.00 94.94 211 LEU A C 1
ATOM 1616 O O . LEU A 1 211 ? -10.267 -2.799 7.864 1.00 94.94 211 LEU A O 1
ATOM 1620 N N . ILE A 1 212 ? -9.333 -2.161 5.925 1.00 96.44 212 ILE A N 1
ATOM 1621 C CA . ILE A 1 212 ? -9.613 -0.735 6.074 1.00 96.44 212 ILE A CA 1
ATOM 1622 C C . ILE A 1 212 ? -11.009 -0.442 5.534 1.00 96.44 212 ILE A C 1
ATOM 1624 O O . ILE A 1 212 ? -11.360 -0.812 4.417 1.00 96.44 212 ILE A O 1
ATOM 1628 N N . THR A 1 213 ? -11.811 0.253 6.337 1.00 97.06 213 THR A N 1
ATOM 1629 C CA . THR A 1 213 ? -13.224 0.501 6.028 1.00 97.06 213 THR A CA 1
ATOM 1630 C C . THR A 1 213 ? -13.457 1.783 5.239 1.00 97.06 213 THR A C 1
ATOM 1632 O O . THR A 1 213 ? -14.420 1.876 4.480 1.00 97.06 213 THR A O 1
ATOM 1635 N N . GLN A 1 214 ? -12.603 2.789 5.418 1.00 97.56 214 GLN A N 1
ATOM 1636 C CA . GLN A 1 214 ? -12.702 4.064 4.720 1.00 97.56 214 GLN A CA 1
ATOM 1637 C C . GLN A 1 214 ? -11.921 4.034 3.395 1.00 97.56 214 GLN A C 1
ATOM 1639 O O . GLN A 1 214 ? -10.696 3.900 3.423 1.00 97.56 214 GLN A O 1
ATOM 1644 N N . PRO A 1 215 ? -12.577 4.275 2.241 1.00 97.44 215 PRO A N 1
ATOM 1645 C CA . PRO A 1 215 ? -11.939 4.177 0.923 1.00 97.44 215 PRO A CA 1
ATOM 1646 C C . PRO A 1 215 ? -10.694 5.054 0.750 1.00 97.44 215 PRO A C 1
ATOM 1648 O O . PRO A 1 215 ? -9.716 4.639 0.138 1.00 97.44 215 PRO A O 1
ATOM 1651 N N . THR A 1 216 ? -10.697 6.255 1.335 1.00 97.25 216 THR A N 1
ATOM 1652 C CA . THR A 1 216 ? -9.549 7.175 1.297 1.00 97.25 216 THR A CA 1
ATOM 1653 C C . THR A 1 216 ? -8.316 6.601 1.995 1.00 97.25 216 THR A C 1
ATOM 1655 O O . THR A 1 216 ? -7.191 6.818 1.549 1.00 97.25 216 THR A O 1
ATOM 1658 N N . TYR A 1 217 ? -8.509 5.855 3.084 1.00 98.00 217 TYR A N 1
ATOM 1659 C CA . TYR A 1 217 ? -7.433 5.171 3.795 1.00 98.00 217 TYR A CA 1
ATOM 1660 C C . TYR A 1 217 ? -7.020 3.875 3.086 1.00 98.00 217 TYR A C 1
ATOM 1662 O O . TYR A 1 217 ? -5.842 3.526 3.123 1.00 98.00 217 TYR A O 1
ATOM 1670 N N . THR A 1 218 ? -7.939 3.197 2.393 1.00 97.75 218 THR A N 1
ATOM 1671 C CA . THR A 1 218 ? -7.623 2.035 1.548 1.00 97.75 218 THR A CA 1
ATOM 1672 C C . THR A 1 218 ? -6.684 2.429 0.408 1.00 97.75 218 THR A C 1
ATOM 1674 O O . THR A 1 218 ? -5.621 1.832 0.262 1.00 97.75 218 THR A O 1
ATOM 1677 N N . ASP A 1 219 ? -7.001 3.494 -0.330 1.00 98.12 219 ASP A N 1
ATOM 1678 C CA . ASP A 1 219 ? -6.138 4.036 -1.389 1.00 98.12 219 ASP A CA 1
ATOM 1679 C C . ASP A 1 219 ? -4.749 4.426 -0.854 1.00 98.12 219 ASP A C 1
ATOM 1681 O O . ASP A 1 219 ? -3.720 4.118 -1.460 1.00 98.12 219 ASP A O 1
ATOM 1685 N N . MET A 1 220 ? -4.705 5.047 0.331 1.00 98.25 220 MET A N 1
ATOM 1686 C CA . MET A 1 220 ? -3.460 5.377 1.031 1.00 98.25 220 MET A CA 1
ATOM 1687 C C . MET A 1 220 ? -2.646 4.140 1.409 1.00 98.25 220 MET A C 1
ATOM 1689 O O . MET A 1 220 ? -1.425 4.143 1.252 1.00 98.25 220 MET A O 1
ATOM 1693 N N . CYS A 1 221 ? -3.309 3.084 1.876 1.00 98.38 221 CYS A N 1
ATOM 1694 C CA . CYS A 1 221 ? -2.680 1.807 2.185 1.00 98.38 221 CYS A CA 1
ATOM 1695 C C . CYS A 1 221 ? -2.033 1.195 0.943 1.00 98.38 221 CYS A C 1
ATOM 1697 O O . CYS A 1 221 ? -0.835 0.916 0.953 1.00 98.38 221 CYS A O 1
ATOM 1699 N N . ILE A 1 222 ? -2.799 1.068 -0.146 1.00 97.69 222 ILE A N 1
ATOM 1700 C CA . ILE A 1 222 ? -2.335 0.510 -1.422 1.00 97.69 222 ILE A CA 1
ATOM 1701 C C . ILE A 1 222 ? -1.120 1.293 -1.930 1.00 97.69 222 ILE A C 1
ATOM 1703 O O . ILE A 1 222 ? -0.100 0.693 -2.273 1.00 97.69 222 ILE A O 1
ATOM 1707 N N . ALA A 1 223 ? -1.191 2.628 -1.919 1.00 98.12 223 ALA A N 1
ATOM 1708 C CA . ALA A 1 223 ? -0.091 3.482 -2.352 1.00 98.12 223 ALA A CA 1
ATOM 1709 C C . ALA A 1 223 ? 1.177 3.284 -1.502 1.00 98.12 223 ALA A C 1
ATOM 1711 O O . ALA A 1 223 ? 2.276 3.195 -2.048 1.00 98.12 223 ALA A O 1
ATOM 1712 N N . GLN A 1 224 ? 1.059 3.176 -0.175 1.00 97.75 224 GLN A N 1
ATOM 1713 C CA . GLN A 1 224 ? 2.224 2.928 0.680 1.00 97.75 224 GLN A CA 1
ATOM 1714 C C . GLN A 1 224 ? 2.810 1.527 0.485 1.00 97.75 224 GLN A C 1
ATOM 1716 O O . GLN A 1 224 ? 4.032 1.388 0.428 1.00 97.75 224 GLN A O 1
ATOM 1721 N N . VAL A 1 225 ? 1.968 0.499 0.333 1.00 96.56 225 VAL A N 1
ATOM 1722 C CA . VAL A 1 225 ? 2.416 -0.867 0.019 1.00 96.56 225 VAL A CA 1
ATOM 1723 C C . VAL A 1 225 ? 3.184 -0.880 -1.301 1.00 96.56 225 VAL A C 1
ATOM 1725 O O . VAL A 1 225 ? 4.283 -1.430 -1.353 1.00 96.56 225 VAL A O 1
ATOM 1728 N N . ALA A 1 226 ? 2.658 -0.218 -2.334 1.00 96.19 226 ALA A N 1
ATOM 1729 C CA . ALA A 1 226 ? 3.303 -0.078 -3.637 1.00 96.19 226 ALA A CA 1
ATOM 1730 C C . ALA A 1 226 ? 4.695 0.563 -3.530 1.00 96.19 226 ALA A C 1
ATOM 1732 O O . ALA A 1 226 ? 5.672 0.045 -4.072 1.00 96.19 226 ALA A O 1
ATOM 1733 N N . VAL A 1 227 ? 4.810 1.657 -2.772 1.00 96.94 227 VAL A N 1
ATOM 1734 C CA . VAL A 1 227 ? 6.081 2.362 -2.557 1.00 96.94 227 VAL A CA 1
ATOM 1735 C C . VAL A 1 227 ? 7.081 1.497 -1.783 1.00 96.94 227 VAL A C 1
ATOM 1737 O O . VAL A 1 227 ? 8.227 1.369 -2.214 1.00 96.94 227 VAL A O 1
ATOM 1740 N N . SER A 1 228 ? 6.661 0.846 -0.695 1.00 95.44 228 SER A N 1
ATOM 1741 C CA . SER A 1 228 ? 7.513 -0.063 0.089 1.00 95.44 228 SER A CA 1
ATOM 1742 C C . SER A 1 228 ? 7.960 -1.295 -0.705 1.00 95.44 228 SER A C 1
ATOM 1744 O O . SER A 1 228 ? 9.088 -1.779 -0.547 1.00 95.44 228 SER A O 1
ATOM 1746 N N . ALA A 1 229 ? 7.089 -1.820 -1.566 1.00 94.12 229 ALA A N 1
ATOM 1747 C CA . ALA A 1 229 ? 7.394 -2.921 -2.472 1.00 94.12 229 ALA A CA 1
ATOM 1748 C C . ALA A 1 229 ? 8.242 -2.487 -3.678 1.00 94.12 229 ALA A C 1
ATOM 1750 O O . ALA A 1 229 ? 8.914 -3.328 -4.268 1.00 94.12 229 ALA A O 1
ATOM 1751 N N . VAL A 1 230 ? 8.290 -1.183 -3.981 1.00 95.12 230 VAL A N 1
ATOM 1752 C CA . VAL A 1 230 ? 8.849 -0.619 -5.222 1.00 95.12 230 VAL A CA 1
ATOM 1753 C C . VAL A 1 230 ? 8.145 -1.210 -6.454 1.00 95.12 230 VAL A C 1
ATOM 1755 O O . VAL A 1 230 ? 8.770 -1.499 -7.472 1.00 95.12 230 VAL A O 1
ATOM 1758 N N . ASP A 1 231 ? 6.828 -1.390 -6.349 1.00 93.75 231 ASP A N 1
ATOM 1759 C CA . ASP A 1 231 ? 5.983 -1.997 -7.375 1.00 93.75 231 ASP A CA 1
ATOM 1760 C C . ASP A 1 231 ? 5.022 -0.946 -7.968 1.00 93.75 231 ASP A C 1
ATOM 1762 O O . ASP A 1 231 ? 4.043 -0.564 -7.318 1.00 93.75 231 ASP A O 1
ATOM 1766 N N . PRO A 1 232 ? 5.275 -0.454 -9.196 1.00 94.50 232 PRO A N 1
ATOM 1767 C CA . PRO A 1 232 ? 4.402 0.523 -9.837 1.00 94.50 232 PRO A CA 1
ATOM 1768 C C . PRO A 1 232 ? 3.040 -0.069 -10.228 1.00 94.50 232 PRO A C 1
ATOM 1770 O O . PRO A 1 232 ? 2.071 0.685 -10.310 1.00 94.50 232 PRO A O 1
ATOM 1773 N N . GLY A 1 233 ? 2.935 -1.390 -10.421 1.00 91.12 233 GLY A N 1
ATOM 1774 C CA . GLY A 1 233 ? 1.685 -2.077 -10.746 1.00 91.12 233 GLY A CA 1
ATOM 1775 C C . GLY A 1 233 ? 0.623 -1.866 -9.666 1.00 91.12 233 GLY A C 1
ATOM 1776 O O . GLY A 1 233 ? -0.543 -1.605 -9.962 1.00 91.12 233 GLY A O 1
ATOM 1777 N N . LEU A 1 234 ? 1.041 -1.864 -8.397 1.00 94.81 234 LEU A N 1
ATOM 1778 C CA . LEU A 1 234 ? 0.156 -1.588 -7.266 1.00 94.81 234 LEU A CA 1
ATOM 1779 C C . LEU A 1 234 ? -0.331 -0.132 -7.223 1.00 94.81 234 LEU A C 1
ATOM 1781 O O . LEU A 1 234 ? -1.455 0.105 -6.786 1.00 94.81 234 LEU A O 1
ATOM 1785 N N . CYS A 1 235 ? 0.441 0.838 -7.728 1.00 96.44 235 CYS A N 1
ATOM 1786 C CA . CYS A 1 235 ? -0.018 2.228 -7.793 1.00 96.44 235 CYS A CA 1
ATOM 1787 C C . CYS A 1 235 ? -1.254 2.386 -8.688 1.00 96.44 235 CYS A C 1
ATOM 1789 O O . CYS A 1 235 ? -2.114 3.206 -8.383 1.00 96.44 235 CYS A O 1
ATOM 1791 N N . TYR A 1 236 ? -1.389 1.589 -9.754 1.00 95.12 236 TYR A N 1
ATOM 1792 C CA . TYR A 1 236 ? -2.557 1.637 -10.643 1.00 95.12 236 TYR A CA 1
ATOM 1793 C C . TYR A 1 236 ? -3.846 1.102 -10.004 1.00 95.12 236 TYR A C 1
ATOM 1795 O O . TYR A 1 236 ? -4.927 1.316 -10.550 1.00 95.12 236 TYR A O 1
ATOM 1803 N N . LYS A 1 237 ? -3.756 0.438 -8.843 1.00 95.25 237 LYS A N 1
ATOM 1804 C CA . LYS A 1 237 ? -4.925 0.011 -8.059 1.00 95.25 237 LYS A CA 1
ATOM 1805 C C . LYS A 1 237 ? -5.508 1.132 -7.191 1.00 95.25 237 LYS A C 1
ATOM 1807 O O . LYS A 1 237 ? -6.602 0.969 -6.665 1.00 95.25 237 LYS A O 1
ATOM 1812 N N . VAL A 1 238 ? -4.793 2.249 -7.039 1.00 96.19 238 VAL A N 1
ATOM 1813 C CA . VAL A 1 238 ? -5.243 3.423 -6.278 1.00 96.19 238 VAL A CA 1
ATOM 1814 C C . VAL A 1 238 ? -6.318 4.165 -7.076 1.00 96.19 238 VAL A C 1
ATOM 1816 O O . VAL A 1 238 ? -6.073 4.571 -8.214 1.00 96.19 238 VAL A O 1
ATOM 1819 N N . LEU A 1 239 ? -7.501 4.366 -6.488 1.00 96.38 239 LEU A N 1
ATOM 1820 C CA . LEU A 1 239 ? -8.624 5.018 -7.170 1.00 96.38 239 LEU A CA 1
ATOM 1821 C C . LEU A 1 239 ? -8.452 6.543 -7.246 1.00 96.38 239 LEU A C 1
ATOM 1823 O O . LEU A 1 239 ? -8.784 7.158 -8.267 1.00 96.38 239 LEU A O 1
ATOM 1827 N N . ASP A 1 240 ? -7.916 7.170 -6.197 1.00 97.56 240 ASP A N 1
ATOM 1828 C CA . ASP A 1 240 ? -7.564 8.589 -6.215 1.00 97.56 240 ASP A CA 1
ATOM 1829 C C . ASP A 1 240 ? -6.429 8.871 -7.218 1.00 97.56 240 ASP A C 1
ATOM 1831 O O . ASP A 1 240 ? -5.272 8.481 -7.044 1.00 97.56 240 ASP A O 1
ATOM 1835 N N . ARG A 1 241 ? -6.750 9.619 -8.281 1.00 96.69 241 ARG A N 1
ATOM 1836 C CA . ARG A 1 241 ? -5.805 9.940 -9.365 1.00 96.69 241 ARG A CA 1
ATOM 1837 C C . ARG A 1 241 ? -4.617 10.792 -8.922 1.00 96.69 241 ARG A C 1
ATOM 1839 O O . ARG A 1 241 ? -3.569 10.736 -9.569 1.00 96.69 241 ARG A O 1
ATOM 1846 N N . THR A 1 242 ? -4.787 11.632 -7.905 1.00 97.50 242 THR A N 1
ATOM 1847 C CA . THR A 1 242 ? -3.704 12.468 -7.374 1.00 97.50 242 THR A CA 1
ATOM 1848 C C . THR A 1 242 ? -2.721 11.575 -6.637 1.00 97.50 242 THR A C 1
ATOM 1850 O O . THR A 1 242 ? -1.534 11.571 -6.962 1.00 97.50 242 THR A O 1
ATOM 1853 N N . LEU A 1 243 ? -3.236 10.732 -5.744 1.00 97.75 243 LEU A N 1
ATOM 1854 C CA . LEU A 1 243 ? -2.438 9.799 -4.963 1.00 97.75 243 LEU A CA 1
ATOM 1855 C C . LEU A 1 243 ? -1.754 8.739 -5.838 1.00 97.75 243 LEU A C 1
ATOM 1857 O O . LEU A 1 243 ? -0.585 8.430 -5.626 1.00 97.75 243 LEU A O 1
ATOM 1861 N N . MET A 1 244 ? -2.427 8.244 -6.881 1.00 97.06 244 MET A N 1
ATOM 1862 C CA . MET A 1 244 ? -1.840 7.344 -7.881 1.00 97.06 244 MET A CA 1
ATOM 1863 C C . MET A 1 244 ? -0.596 7.961 -8.538 1.00 97.06 244 MET A C 1
ATOM 1865 O O . MET A 1 244 ? 0.448 7.315 -8.646 1.00 97.06 244 MET A O 1
ATOM 1869 N N . LYS A 1 245 ? -0.676 9.226 -8.971 1.00 97.25 245 LYS A N 1
ATOM 1870 C CA . LYS A 1 245 ? 0.463 9.925 -9.591 1.00 97.25 245 LYS A CA 1
ATOM 1871 C C . LYS A 1 245 ? 1.617 10.109 -8.609 1.00 97.25 245 LYS A C 1
ATOM 1873 O O . LYS A 1 245 ? 2.775 9.947 -8.996 1.00 97.25 245 LYS A O 1
ATOM 1878 N N . GLU A 1 246 ? 1.313 10.442 -7.357 1.00 97.94 246 GLU A N 1
ATOM 1879 C CA . GLU A 1 246 ? 2.316 10.567 -6.296 1.00 97.94 246 GLU A CA 1
ATOM 1880 C C . GLU A 1 246 ? 3.002 9.228 -6.005 1.00 97.94 246 GLU A C 1
ATOM 1882 O O . GLU A 1 246 ? 4.231 9.176 -5.941 1.00 97.94 246 GLU A O 1
ATOM 1887 N N . CYS A 1 247 ? 2.228 8.143 -5.938 1.00 98.12 247 CYS A N 1
ATOM 1888 C CA . CYS A 1 247 ? 2.722 6.777 -5.793 1.00 98.12 247 CYS A CA 1
ATOM 1889 C C . CYS A 1 247 ? 3.707 6.412 -6.913 1.00 98.12 247 CYS A C 1
ATOM 1891 O O . CYS A 1 247 ? 4.853 6.052 -6.639 1.00 98.12 247 CYS A O 1
ATOM 1893 N N . LEU A 1 248 ? 3.311 6.595 -8.180 1.00 96.88 248 LEU A N 1
ATOM 1894 C CA . LEU A 1 248 ? 4.162 6.302 -9.342 1.00 96.88 248 LEU A CA 1
ATOM 1895 C C . LEU A 1 248 ? 5.463 7.110 -9.317 1.00 96.88 248 LEU A C 1
ATOM 1897 O O . LEU A 1 248 ? 6.545 6.579 -9.583 1.00 96.88 248 LEU A O 1
ATOM 1901 N N . LYS A 1 249 ? 5.377 8.398 -8.964 1.00 97.75 249 LYS A N 1
ATOM 1902 C CA . LYS A 1 249 ? 6.551 9.264 -8.824 1.00 97.75 249 LYS A CA 1
ATOM 1903 C C . LYS A 1 249 ? 7.491 8.754 -7.729 1.00 97.75 249 LYS A C 1
ATOM 1905 O O . LYS A 1 249 ? 8.697 8.691 -7.960 1.00 97.75 249 LYS A O 1
ATOM 1910 N N . ALA A 1 250 ? 6.960 8.385 -6.564 1.00 97.44 250 ALA A N 1
ATOM 1911 C CA . ALA A 1 250 ? 7.747 7.881 -5.443 1.00 97.44 250 ALA A CA 1
ATOM 1912 C C . ALA A 1 250 ? 8.451 6.558 -5.784 1.00 97.44 250 ALA A C 1
ATOM 1914 O O . ALA A 1 250 ? 9.663 6.449 -5.593 1.00 97.44 250 ALA A O 1
ATOM 1915 N N . VAL A 1 251 ? 7.733 5.596 -6.376 1.00 96.38 251 VAL A N 1
ATOM 1916 C CA . VAL A 1 251 ? 8.311 4.324 -6.844 1.00 96.38 251 VAL A CA 1
ATOM 1917 C C . VAL A 1 251 ? 9.441 4.575 -7.844 1.00 96.38 251 VAL A C 1
ATOM 1919 O O . VAL A 1 251 ? 10.528 4.012 -7.703 1.00 96.38 251 VAL A O 1
ATOM 1922 N N . LYS A 1 252 ? 9.226 5.472 -8.817 1.00 96.50 252 LYS A N 1
ATOM 1923 C CA . LYS A 1 252 ? 10.234 5.844 -9.819 1.00 96.50 252 LYS A CA 1
ATOM 1924 C C . LYS A 1 252 ? 11.503 6.416 -9.174 1.00 96.50 252 LYS A C 1
ATOM 1926 O O . LYS A 1 252 ? 12.599 6.002 -9.540 1.00 96.50 252 LYS A O 1
ATOM 1931 N N . ILE A 1 253 ? 11.372 7.318 -8.196 1.00 97.19 253 ILE A N 1
ATOM 1932 C CA . ILE A 1 253 ? 12.515 7.897 -7.465 1.00 97.19 253 ILE A CA 1
ATOM 1933 C C . ILE A 1 253 ? 13.308 6.810 -6.731 1.00 97.19 253 ILE A C 1
ATOM 1935 O O . ILE A 1 253 ? 14.530 6.755 -6.866 1.00 97.19 253 ILE A O 1
ATOM 1939 N N . ILE A 1 254 ? 12.630 5.926 -5.990 1.00 95.88 254 ILE A N 1
ATOM 1940 C CA . ILE A 1 254 ? 13.290 4.853 -5.231 1.00 95.88 254 ILE A CA 1
ATOM 1941 C C . ILE A 1 254 ? 14.032 3.902 -6.176 1.00 95.88 254 ILE A C 1
ATOM 1943 O O . ILE A 1 254 ? 15.166 3.518 -5.890 1.00 95.88 254 ILE A O 1
ATOM 1947 N N . ARG A 1 255 ? 13.431 3.561 -7.323 1.00 93.00 255 ARG A N 1
ATOM 1948 C CA . ARG A 1 255 ? 14.028 2.659 -8.317 1.00 93.00 255 ARG A CA 1
ATOM 1949 C C . ARG A 1 255 ? 15.326 3.211 -8.915 1.00 93.00 255 ARG A C 1
ATOM 1951 O O . ARG A 1 255 ? 16.245 2.434 -9.117 1.00 93.00 255 ARG A O 1
ATOM 1958 N N . TYR A 1 256 ? 15.428 4.525 -9.136 1.00 94.31 256 TYR A N 1
ATOM 1959 C CA . TYR A 1 256 ? 16.667 5.162 -9.617 1.00 94.31 256 TYR A CA 1
ATOM 1960 C C . TYR A 1 256 ? 17.729 5.394 -8.536 1.00 94.31 256 TYR A C 1
ATOM 1962 O O . TYR A 1 256 ? 18.852 5.768 -8.862 1.00 94.31 256 TYR A O 1
ATOM 1970 N N . SER A 1 257 ? 17.380 5.239 -7.257 1.00 94.38 257 SER A N 1
ATOM 1971 C CA . SER A 1 257 ? 18.315 5.453 -6.145 1.00 94.38 257 SER A CA 1
ATOM 1972 C C . SER A 1 257 ? 19.124 4.212 -5.751 1.00 94.38 257 SER A C 1
ATOM 1974 O O . SER A 1 257 ? 20.017 4.323 -4.912 1.00 94.38 257 SER A O 1
ATOM 1976 N N . LYS A 1 258 ? 18.803 3.050 -6.329 1.00 84.62 258 LYS A N 1
ATOM 1977 C CA . LYS A 1 258 ? 19.497 1.774 -6.115 1.00 84.62 258 LYS A CA 1
ATOM 1978 C C . LYS A 1 258 ? 20.443 1.482 -7.268 1.00 84.62 258 LYS A C 1
ATOM 1980 O O . LYS A 1 258 ? 21.533 0.952 -6.972 1.00 84.62 258 LYS A O 1
#

Sequence (258 aa):
MKADTIISVILLIAILYAGYFLIGLVRPDVKGMGQAIEDGRIEKPHTPNTLPKFLTEYLESLNSTLKKEAPTTTLAFEGEHASTTLAPGQTTTTIHEDGPSSSTMDLDLSEHSPEDEDMQDYTITSCDGNTITYVTGTSDCGSDYICDPSKVGKTYPDIEVMQYDACIGRVYADPDPQFLETCQERGDVKMRELCYINKAAEHKNLGMCDLITQPTYTDMCIAQVAVSAVDPGLCYKVLDRTLMKECLKAVKIIRYSK

Secondary structure (DSSP, 8-state):
--HHHHHHHHHHHHHHHHHHHHHHH-------------S---PPP-------HHHHHHHHHHHHHHHHTS---------------PPP-----PPPP----------------------PPEEEEEEETTEEEETTEEEE--TTEEE-GGGTT-EES-HHHHHHHHEEEGGGPPPPHHHHHHHHT-SSHHHHHHHHHHHHHHHT-SGGGGG--SHHHHHHHHHHHHHHHT-HHHHTT-S-HHHHHHHHHHHHHHHHT-

Foldseek 3Di:
DDPVVVVVVVVVVVVVVVVVVVVVPPDDPPPDDDDDDDDPDDDDDDDPPDDQVVVVVVVVVVVVVVVVPDPPPDDDDDDDDDDDDDDDDDDDDDDDDDDDDDDDDPPPPPPPDPPDPDQDKWAFADFDFQWTDTPVGIDGLDPFWGFDRVRHGDIDSDPVLCSLVGTHGVLADPPDPVLLVVLVPPPDLVSSLVSLLSSCLVVLHLVSLVVRDDLVSSLSSLLSSCLSVLNLSSLVVRPPPVSSVVSNVSSVVVVVVD

pLDDT: mean 70.6, std 22.21, range [31.88, 98.38]